Protein AF-A0A662FJW3-F1 (afdb_monomer_lite)

Foldseek 3Di:
DKKKKKFFFAQLDDDPCCLPPLLQLLCCQQPNDKDFDQDVVVVCVDPPNVQQPDPPRHVVLLLPQSAHDDRTGTIIDMDPDQAQCQLVQQQRQGTFKMKMKDQAPDDPVVSCCVRPVVDDDQFFWHWDDGPRMIIIMGGHVNLLQQLVVLLVVPDDDDVSSVVLSNCSRNCSPPPSPPDADDPPDPPDHDSSNVSPDSHGRQCGQPNVPDDDPPDDRLSSLSSVCSSVPVALEEEEEAADQFLNSNLLSNLSSNYHYDYHHPDVVSVVNNVVNSVVVVDDPVVVVVVVVVVVVLVVVQVVCVVCVVVVHDDPDDDPDDPVVVVVVVVVVVVVVVVVVPPD

pLDDT: mean 90.84, std 8.42, range [42.22, 98.56]

Radius of gyration: 25.08 Å; chains: 1; bounding box: 68×43×73 Å

Secondary structure (DSSP, 8-state):
--EEEEEEEPTT---HHIIIIIHHHHHHHHT---EEES-HHHHHTSTTGGGGB-SS-BHHHHHHTTPPSSS--EEEEEESS----HHHHHH-SSEEEEEEEEE-SS-HHHHHHHH-TT--BTTTEEEEEETTEEEEEEE-HHHHHHHHHHHHHH--SHHHHHHHHHHHHHHHHH-TTPPPPPTT--SS--HHHHHT--S--S-TTTTTSS--TTPPPHHHHHHHHHHH--SS--EEEETT-TT-HHHHHHHHTT-EEEE--S-HHHHHHHHHHHHHHHS-HHHHHHHHHHHHHHHHHHHHHHHHHHTT---SSPPSS-HHHHHHHHHHHHHHHHHHHT--

Sequence (340 aa):
MTAHFYFKIFNTIKSEHEAKDFAKLELLRLFGEVSLIHNFFDKLLEEPLKSFIYEPIRVQDIITNELPYGKIQGYYGNKRDLTDVTQLVKRLSYIREIFLIIESKDKPEKILKKIFPDGVVGKNVQFFEKDGKILFRFVTNQYFLEKSEYISKLSRNEEEINRNVEILFSHLIKNNYRIPASSTMAIGKRLEDYFAIREEPSLYLNHYMHPYKGKFHPKMVKALLNYVYPKSKGIVLDNFAGSGTLLVEAASLGLDGLGVEINPLSVLMSNVKCHSITIPLDKLKKAIEEYVKMVENEINYFVSSNNGQKLLIKNSLDHAKIKEEARRALKEIERMNGFK

Structure (mmCIF, N/CA/C/O backbone):
data_AF-A0A662FJW3-F1
#
_entry.id   AF-A0A662FJW3-F1
#
loop_
_atom_site.group_PDB
_atom_site.id
_atom_site.type_symbol
_atom_site.label_atom_id
_atom_site.label_alt_id
_atom_site.label_comp_id
_atom_site.label_asym_id
_atom_site.label_entity_id
_atom_site.label_seq_id
_atom_site.pdbx_PDB_ins_code
_atom_site.Cartn_x
_atom_site.Cartn_y
_atom_site.Cartn_z
_atom_site.occupancy
_atom_site.B_iso_or_equiv
_atom_site.auth_seq_id
_atom_site.auth_comp_id
_atom_site.auth_asym_id
_atom_site.auth_atom_id
_atom_site.pdbx_PDB_model_num
ATOM 1 N N . MET A 1 1 ? -16.334 -13.364 20.587 1.00 80.12 1 MET A N 1
ATOM 2 C CA . MET A 1 1 ? -15.494 -12.167 20.801 1.00 80.12 1 MET A CA 1
ATOM 3 C C . MET A 1 1 ? -15.687 -11.285 19.587 1.00 80.12 1 MET A C 1
ATOM 5 O O . MET A 1 1 ? -15.288 -11.702 18.514 1.00 80.12 1 MET A O 1
ATOM 9 N N . THR A 1 2 ? -16.330 -10.127 19.702 1.00 92.31 2 THR A N 1
ATOM 10 C CA . THR A 1 2 ? -16.545 -9.277 18.520 1.00 92.31 2 THR A CA 1
ATOM 11 C C . THR A 1 2 ? -15.262 -8.520 18.183 1.00 92.31 2 THR A C 1
ATOM 13 O O . THR A 1 2 ? -14.683 -7.862 19.041 1.00 92.31 2 THR A O 1
ATOM 16 N N . ALA A 1 3 ? -14.813 -8.635 16.938 1.00 96.38 3 ALA A N 1
ATOM 17 C CA . ALA A 1 3 ? -13.690 -7.893 16.387 1.00 96.38 3 ALA A CA 1
ATOM 18 C C . ALA A 1 3 ? -14.212 -6.678 15.614 1.00 96.38 3 ALA A C 1
ATOM 20 O O . ALA A 1 3 ? -15.010 -6.834 14.687 1.00 96.38 3 ALA A O 1
ATOM 21 N N . HIS A 1 4 ? -13.770 -5.482 15.996 1.00 97.69 4 HIS A N 1
ATOM 22 C CA . HIS A 1 4 ? -14.195 -4.214 15.404 1.00 97.69 4 HIS A CA 1
ATOM 23 C C . HIS A 1 4 ? -13.095 -3.664 14.505 1.00 97.69 4 HIS A C 1
ATOM 25 O O . HIS A 1 4 ? -11.971 -3.470 14.959 1.00 97.69 4 HIS A O 1
ATOM 31 N N . PHE A 1 5 ? -13.422 -3.406 13.243 1.00 98.50 5 PHE A N 1
ATOM 32 C CA . PHE A 1 5 ? -12.495 -2.925 12.228 1.00 98.50 5 PHE A CA 1
ATOM 33 C C . PHE A 1 5 ? -12.863 -1.510 11.800 1.00 98.50 5 PHE A C 1
ATOM 35 O O . PHE A 1 5 ? -14.008 -1.239 11.437 1.00 98.50 5 PHE A O 1
ATOM 42 N N . TYR A 1 6 ? -11.869 -0.632 11.778 1.00 98.56 6 TYR A N 1
ATOM 43 C CA . TYR A 1 6 ? -11.972 0.711 11.234 1.00 98.56 6 TYR A CA 1
ATOM 44 C C . TYR A 1 6 ? -10.918 0.870 10.141 1.00 98.56 6 TYR A C 1
ATOM 46 O O . TYR A 1 6 ? -9.715 0.844 10.396 1.00 98.56 6 TYR A O 1
ATOM 54 N N . PHE A 1 7 ? -11.378 1.009 8.908 1.00 98.56 7 PHE A N 1
ATOM 55 C CA . PHE A 1 7 ? -10.550 1.157 7.722 1.00 98.56 7 PHE A CA 1
ATOM 56 C C . PHE A 1 7 ? -10.441 2.638 7.391 1.00 98.56 7 PHE A C 1
ATOM 58 O O . PHE A 1 7 ? -11.424 3.259 6.992 1.00 98.56 7 PHE A O 1
ATOM 65 N N . LYS A 1 8 ? -9.257 3.219 7.556 1.00 98.19 8 LYS A N 1
ATOM 66 C CA . LYS A 1 8 ? -8.991 4.611 7.191 1.00 98.19 8 LYS A CA 1
ATOM 67 C C . LYS A 1 8 ? -8.499 4.672 5.754 1.00 98.19 8 LYS A C 1
ATOM 69 O O . LYS A 1 8 ? -7.512 4.015 5.415 1.00 98.19 8 LYS A O 1
ATOM 74 N N . ILE A 1 9 ? -9.176 5.450 4.914 1.00 97.19 9 ILE A N 1
ATOM 75 C CA . ILE A 1 9 ? -8.789 5.582 3.504 1.00 97.19 9 ILE A CA 1
ATOM 76 C C . ILE A 1 9 ? -7.572 6.500 3.338 1.00 97.19 9 ILE A C 1
ATOM 78 O O . ILE A 1 9 ? -7.210 7.262 4.238 1.00 97.19 9 ILE A O 1
ATOM 82 N N . PHE A 1 10 ? -6.927 6.423 2.175 1.00 96.00 10 PHE A N 1
ATOM 83 C CA . PHE A 1 10 ? -5.800 7.289 1.840 1.00 96.00 10 PHE A CA 1
ATOM 84 C C . PHE A 1 10 ? -6.171 8.769 1.803 1.00 96.00 10 PHE A C 1
ATOM 86 O O . PHE A 1 10 ? -7.183 9.179 1.243 1.00 96.00 10 PHE A O 1
ATOM 93 N N . ASN A 1 11 ? -5.257 9.587 2.315 1.00 93.19 11 ASN A N 1
ATOM 94 C CA . ASN A 1 11 ? -5.368 11.038 2.346 1.00 93.19 11 ASN A CA 1
ATOM 95 C C . ASN A 1 11 ? -5.069 11.729 1.005 1.00 93.19 11 ASN A C 1
ATOM 97 O O . ASN A 1 11 ? -5.209 12.952 0.908 1.00 93.19 11 ASN A O 1
ATOM 101 N N . THR A 1 12 ? -4.648 10.937 0.018 1.00 91.31 12 THR A N 1
ATOM 102 C CA . THR A 1 12 ? -4.296 11.313 -1.355 1.00 91.31 12 THR A CA 1
ATOM 103 C C . THR A 1 12 ? -5.427 11.090 -2.361 1.00 91.31 12 THR A C 1
ATOM 105 O O . THR A 1 12 ? -5.278 11.522 -3.499 1.00 91.31 12 THR A O 1
ATOM 108 N N . ILE A 1 13 ? -6.539 10.456 -1.957 1.00 90.38 13 ILE A N 1
ATOM 109 C CA . ILE A 1 13 ? -7.698 10.198 -2.827 1.00 90.38 13 ILE A CA 1
ATOM 110 C C . ILE A 1 13 ? -8.258 11.521 -3.358 1.00 90.38 13 ILE A C 1
ATOM 112 O O . ILE A 1 13 ? -8.472 12.460 -2.585 1.00 90.38 13 ILE A O 1
ATOM 116 N N . LYS A 1 14 ? -8.497 11.589 -4.674 1.00 83.69 14 LYS A N 1
ATOM 117 C CA . LYS A 1 14 ? -8.879 12.835 -5.363 1.00 83.69 14 LYS A CA 1
ATOM 118 C C . LYS A 1 14 ? -10.331 12.866 -5.828 1.00 83.69 14 LYS A C 1
ATOM 120 O O . LYS A 1 14 ? -10.815 13.937 -6.186 1.00 83.69 14 LYS A O 1
ATOM 125 N N . SER A 1 15 ? -11.026 11.730 -5.823 1.00 89.38 15 SER A N 1
ATOM 126 C CA . SER A 1 15 ? -12.413 11.627 -6.283 1.00 89.38 15 SER A CA 1
ATOM 127 C C . SER A 1 15 ? -13.333 11.003 -5.236 1.00 89.38 15 SER A C 1
ATOM 129 O O . SER A 1 15 ? -12.971 10.050 -4.546 1.00 89.38 15 SER A O 1
ATOM 131 N N . GLU A 1 16 ? -14.570 11.499 -5.156 1.00 90.19 16 GLU A N 1
ATOM 132 C CA . GLU A 1 16 ? -15.604 10.906 -4.301 1.00 90.19 16 GLU A CA 1
ATOM 133 C C . GLU A 1 16 ? -15.923 9.464 -4.722 1.00 90.19 16 GLU A C 1
ATOM 135 O O . GLU A 1 16 ? -16.152 8.621 -3.860 1.00 90.19 16 GLU A O 1
ATOM 140 N N . HIS A 1 17 ? -15.847 9.145 -6.019 1.00 91.81 17 HIS A N 1
ATOM 141 C CA . HIS A 1 17 ? -16.056 7.784 -6.527 1.00 91.81 17 HIS A CA 1
ATOM 142 C C . HIS A 1 17 ? -14.995 6.797 -6.034 1.00 91.81 17 HIS A C 1
ATOM 144 O O . HIS A 1 17 ? -15.293 5.644 -5.739 1.00 91.81 17 HIS A O 1
ATOM 150 N N . GLU A 1 18 ? -13.750 7.242 -5.879 1.00 93.25 18 GLU A N 1
ATOM 151 C CA . GLU A 1 18 ? -12.692 6.402 -5.315 1.00 93.25 18 GLU A CA 1
ATOM 152 C C . GLU A 1 18 ? -12.939 6.108 -3.841 1.00 93.25 18 GLU A C 1
ATOM 154 O O . GLU A 1 18 ? -12.885 4.953 -3.412 1.00 93.25 18 GLU A O 1
ATOM 159 N N . ALA A 1 19 ? -13.279 7.152 -3.084 1.00 93.44 19 ALA A N 1
ATOM 160 C CA . ALA A 1 19 ? -13.573 7.031 -1.667 1.00 93.44 19 ALA A CA 1
ATOM 161 C C . ALA A 1 19 ? -14.840 6.208 -1.401 1.00 93.44 19 ALA A C 1
ATOM 163 O O . ALA A 1 19 ? -14.855 5.458 -0.430 1.00 93.44 19 ALA A O 1
ATOM 164 N N . LYS A 1 20 ? -15.886 6.345 -2.228 1.00 94.19 20 LYS A N 1
ATOM 165 C CA . LYS A 1 20 ? -17.228 5.772 -2.021 1.00 94.19 20 LYS A CA 1
ATOM 166 C C . LYS A 1 20 ? -17.444 4.425 -2.703 1.00 94.19 20 LYS A C 1
ATOM 168 O O . LYS A 1 20 ? -18.051 3.537 -2.106 1.00 94.19 20 LYS A O 1
ATOM 173 N N . ASP A 1 21 ? -16.997 4.291 -3.947 1.00 94.56 21 ASP A N 1
ATOM 174 C CA . ASP A 1 21 ? -17.340 3.159 -4.803 1.00 94.56 21 ASP A CA 1
ATOM 175 C C . ASP A 1 21 ? -16.179 2.156 -4.830 1.00 94.56 21 ASP A C 1
ATOM 177 O O . ASP A 1 21 ? -16.352 1.019 -4.391 1.00 94.56 21 ASP A O 1
ATOM 181 N N . PHE A 1 22 ? -14.968 2.564 -5.232 1.00 95.12 22 PHE A N 1
ATOM 182 C CA . PHE A 1 22 ? -13.836 1.629 -5.347 1.00 95.12 22 PHE A CA 1
ATOM 183 C C . PHE A 1 22 ? -13.363 1.073 -3.999 1.00 95.12 22 PHE A C 1
ATOM 185 O O . PHE A 1 22 ? -13.232 -0.146 -3.861 1.00 95.12 22 PHE A O 1
ATOM 192 N N . ALA A 1 23 ? -13.178 1.931 -2.990 1.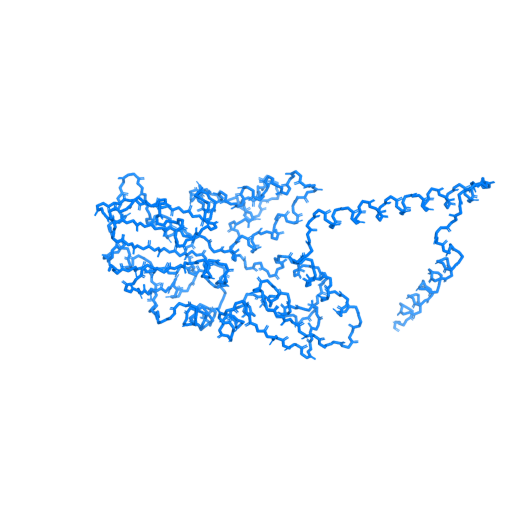00 96.69 23 ALA A N 1
ATOM 193 C CA . ALA A 1 23 ? -12.796 1.486 -1.648 1.00 96.69 23 ALA A CA 1
ATOM 194 C C . ALA A 1 23 ? -13.839 0.531 -1.037 1.00 96.69 23 ALA A C 1
ATOM 196 O O . ALA A 1 23 ? -13.494 -0.467 -0.400 1.00 96.69 23 ALA A O 1
ATOM 197 N N . LYS A 1 24 ? -15.131 0.801 -1.267 1.00 96.62 24 LYS A N 1
ATOM 198 C CA . LYS A 1 24 ? -16.219 -0.062 -0.800 1.00 96.62 24 LYS A CA 1
ATOM 199 C C . LYS A 1 24 ? -16.247 -1.395 -1.541 1.00 96.62 24 LYS A C 1
ATOM 201 O O . LYS A 1 24 ? -16.461 -2.419 -0.900 1.00 96.62 24 LYS A O 1
ATOM 206 N N . LEU A 1 25 ? -16.047 -1.402 -2.860 1.00 95.75 25 LEU A N 1
ATOM 207 C CA . LEU A 1 25 ? -16.072 -2.618 -3.679 1.00 95.75 25 LEU A CA 1
ATOM 208 C C . LEU A 1 25 ? -14.990 -3.615 -3.254 1.00 95.75 25 LEU A C 1
ATOM 210 O O . LEU A 1 25 ? -15.291 -4.796 -3.065 1.00 95.75 25 LEU A O 1
ATOM 214 N N . GLU A 1 26 ? -13.750 -3.159 -3.052 1.00 96.25 26 GLU A N 1
ATOM 215 C CA . GLU A 1 26 ? -12.683 -4.059 -2.600 1.00 96.25 26 GLU A CA 1
ATOM 216 C C . GLU A 1 26 ? -12.920 -4.565 -1.168 1.00 96.25 26 GLU A C 1
ATOM 218 O O . GLU A 1 26 ? -12.730 -5.753 -0.905 1.00 96.25 26 GLU A O 1
ATOM 223 N N . LEU A 1 27 ? -13.403 -3.709 -0.256 1.00 97.69 27 LEU A N 1
ATOM 224 C CA . LEU A 1 27 ? -13.737 -4.108 1.114 1.00 97.69 27 LEU A CA 1
ATOM 225 C C . LEU A 1 27 ? -14.890 -5.106 1.144 1.00 97.69 27 LEU A C 1
ATOM 227 O O . LEU A 1 27 ? -14.794 -6.120 1.832 1.00 97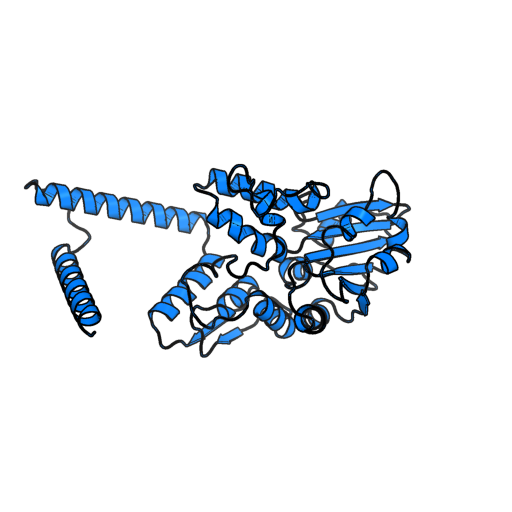.69 27 LEU A O 1
ATOM 231 N N . LEU A 1 28 ? -15.943 -4.877 0.359 1.00 96.25 28 LEU A N 1
ATOM 232 C CA . LEU A 1 28 ? -17.079 -5.790 0.254 1.00 96.25 28 LEU A CA 1
ATOM 233 C C . LEU A 1 28 ? -16.620 -7.202 -0.109 1.00 96.25 28 LEU A C 1
ATOM 235 O O . LEU A 1 28 ? -17.141 -8.184 0.419 1.00 96.25 28 LEU A O 1
ATOM 239 N N . ARG A 1 29 ? -15.631 -7.310 -1.001 1.00 95.69 29 ARG A N 1
ATOM 240 C CA . ARG A 1 29 ? -15.145 -8.605 -1.465 1.00 95.69 29 ARG A CA 1
ATOM 241 C C . ARG A 1 29 ? -14.118 -9.242 -0.530 1.00 95.69 29 ARG A C 1
ATOM 243 O O . ARG A 1 29 ? -14.198 -10.445 -0.292 1.00 95.69 29 ARG A O 1
ATOM 250 N N . LEU A 1 30 ? -13.153 -8.471 -0.035 1.00 96.25 30 LEU A N 1
ATOM 251 C CA . LEU A 1 30 ? -12.049 -8.992 0.778 1.00 96.25 30 LEU A CA 1
ATOM 252 C C . LEU A 1 30 ? -12.414 -9.147 2.257 1.00 96.25 30 LEU A C 1
ATOM 254 O O . LEU A 1 30 ? -11.887 -10.026 2.933 1.00 96.25 30 LEU A O 1
ATOM 258 N N . PHE A 1 31 ? -13.299 -8.290 2.759 1.00 96.81 31 PHE A N 1
ATOM 259 C CA . PHE A 1 31 ? -13.718 -8.262 4.154 1.00 96.81 31 PHE A CA 1
ATOM 260 C C . PHE A 1 31 ? -15.189 -8.661 4.313 1.00 96.81 31 PHE A C 1
ATOM 262 O O . PHE A 1 31 ? -15.503 -9.529 5.130 1.00 96.81 31 PHE A O 1
ATOM 269 N N . GLY A 1 32 ? -16.092 -8.067 3.536 1.00 95.75 32 GLY A N 1
ATOM 270 C CA . GLY A 1 32 ? -17.542 -8.227 3.657 1.00 95.75 32 GLY A CA 1
ATOM 271 C C . GLY A 1 32 ? -18.246 -6.890 3.878 1.00 95.75 32 GLY A C 1
ATOM 272 O O . GLY A 1 32 ? -17.713 -5.833 3.549 1.00 95.75 32 GLY A O 1
ATOM 273 N N . GLU A 1 33 ? -19.455 -6.933 4.434 1.00 95.94 33 GLU A N 1
ATOM 274 C CA . GLU A 1 33 ? -20.251 -5.726 4.663 1.00 95.94 33 GLU A CA 1
ATOM 275 C C . GLU A 1 33 ? -19.545 -4.717 5.578 1.00 95.94 33 GLU A C 1
ATOM 277 O O . GLU A 1 33 ? -18.974 -5.062 6.615 1.00 95.94 33 GLU A O 1
ATOM 282 N N . VAL A 1 34 ? -19.614 -3.451 5.169 1.00 97.75 34 VAL A N 1
ATOM 283 C CA . VAL A 1 34 ? -19.049 -2.301 5.873 1.00 97.75 34 VAL A CA 1
ATOM 284 C C . VAL A 1 34 ? -20.007 -1.116 5.805 1.00 97.75 34 VAL A C 1
ATOM 286 O O . VAL A 1 34 ? -20.730 -0.939 4.819 1.00 97.75 34 VAL A O 1
ATOM 289 N N . SER A 1 35 ? -19.983 -0.273 6.833 1.00 97.50 35 SER A N 1
ATOM 290 C CA . SER A 1 35 ? -20.669 1.018 6.870 1.00 97.50 35 SER A CA 1
ATOM 291 C C . SER A 1 35 ? -19.678 2.171 6.716 1.00 97.50 35 SER A C 1
ATOM 293 O O . SER A 1 35 ? -18.483 2.022 6.964 1.00 97.50 35 SER A O 1
ATOM 295 N N . LEU A 1 36 ? -20.161 3.327 6.263 1.00 97.75 36 LEU A N 1
ATOM 296 C CA . LEU A 1 36 ? -19.321 4.504 6.051 1.00 97.75 36 LEU A CA 1
ATOM 297 C C . LEU A 1 36 ? -18.924 5.149 7.382 1.00 97.75 36 LEU A C 1
ATOM 299 O O . LEU A 1 36 ? -19.730 5.259 8.305 1.00 97.75 36 LEU A O 1
ATOM 303 N N . ILE A 1 37 ? -17.692 5.643 7.438 1.00 97.81 37 ILE A N 1
ATOM 304 C CA . ILE A 1 37 ? -17.234 6.592 8.449 1.00 97.81 37 ILE A CA 1
ATOM 305 C C . ILE A 1 37 ? -17.125 7.946 7.759 1.00 97.81 37 ILE A C 1
ATOM 307 O O . ILE A 1 37 ? -16.258 8.147 6.906 1.00 97.81 37 ILE A O 1
ATOM 311 N N . HIS A 1 38 ? -18.007 8.873 8.126 1.00 95.50 38 HIS A N 1
ATOM 312 C CA . HIS A 1 38 ? -17.954 10.242 7.618 1.00 95.50 38 HIS A CA 1
ATOM 313 C C . HIS A 1 38 ? -16.871 11.061 8.310 1.00 95.50 38 HIS A C 1
ATOM 315 O O . HIS A 1 38 ? -16.093 11.748 7.653 1.00 95.50 38 HIS A O 1
ATOM 321 N N . ASN A 1 39 ? -16.787 10.929 9.632 1.00 94.94 39 ASN A N 1
ATOM 322 C CA . ASN A 1 39 ? -15.759 11.548 10.443 1.00 94.94 39 ASN A CA 1
ATOM 323 C C . ASN A 1 39 ? -15.270 10.557 11.503 1.00 94.94 39 ASN A C 1
ATOM 325 O O . ASN A 1 39 ? -16.062 9.962 12.232 1.00 94.94 39 ASN A O 1
ATOM 329 N N . PHE A 1 40 ? -13.956 10.366 11.594 1.00 96.31 40 PHE A N 1
ATOM 330 C CA . PHE A 1 40 ? -13.361 9.531 12.634 1.00 96.31 40 PHE A CA 1
ATOM 331 C C . PHE A 1 40 ? -13.576 10.096 14.037 1.00 96.31 40 PHE A C 1
ATOM 333 O O . PHE A 1 40 ? -13.587 9.319 14.989 1.00 96.31 40 PHE A O 1
ATOM 340 N N . PHE A 1 41 ? -13.787 11.408 14.170 1.00 95.31 41 PHE A N 1
ATOM 341 C CA . PHE A 1 41 ? -14.153 12.022 15.443 1.00 95.31 41 PHE A CA 1
ATOM 342 C C . PHE A 1 41 ? -15.416 11.389 16.042 1.00 95.31 41 PHE A C 1
ATOM 344 O O . PHE A 1 41 ? -15.414 11.033 17.215 1.00 95.31 41 PHE A O 1
ATOM 351 N N . ASP A 1 42 ? -16.447 11.146 15.231 1.00 95.62 42 ASP A N 1
ATOM 352 C CA . ASP A 1 42 ? -17.698 10.548 15.710 1.00 95.62 42 ASP A CA 1
ATOM 353 C C . ASP A 1 42 ? -17.452 9.132 16.250 1.00 95.62 42 ASP A C 1
ATOM 355 O O . ASP A 1 42 ? -17.929 8.766 17.321 1.00 95.62 42 ASP A O 1
ATOM 359 N N . LYS A 1 43 ? -16.610 8.352 15.558 1.00 96.44 43 LYS A N 1
ATOM 360 C CA . LYS A 1 43 ? -16.229 7.000 15.995 1.00 96.44 43 LYS A CA 1
ATOM 361 C C . LYS A 1 43 ? -15.367 6.982 17.243 1.00 96.44 43 LYS A C 1
ATOM 363 O O . LYS A 1 43 ? -15.468 6.042 18.021 1.00 96.44 43 LYS A O 1
ATOM 368 N N . LEU A 1 44 ? -14.552 8.008 17.456 1.00 96.62 44 LEU A N 1
ATOM 369 C CA . LEU A 1 44 ? -13.765 8.170 18.675 1.00 96.62 44 LEU A CA 1
ATOM 370 C C . LEU A 1 44 ? -14.662 8.387 19.911 1.00 96.62 44 LEU A C 1
ATOM 372 O O . LEU A 1 44 ? -14.272 8.033 21.017 1.00 96.62 44 LEU A O 1
ATOM 376 N N . LEU A 1 45 ? -15.887 8.894 19.747 1.00 96.00 45 LEU A N 1
ATOM 377 C CA . LEU A 1 45 ? -16.841 9.061 20.851 1.00 96.00 45 LEU A CA 1
ATOM 378 C C . LEU A 1 45 ? -17.627 7.781 21.192 1.00 96.00 45 LEU A C 1
ATOM 380 O O . LEU A 1 45 ? -18.317 7.743 22.214 1.00 96.00 45 LEU A O 1
ATOM 384 N N . GLU A 1 46 ? -17.511 6.737 20.371 1.00 96.25 46 GLU A N 1
ATOM 385 C CA . GLU A 1 46 ? -18.249 5.478 20.487 1.00 96.25 46 GLU A CA 1
ATOM 386 C C . GLU A 1 46 ? -17.351 4.335 20.997 1.00 96.25 46 GLU A C 1
ATOM 388 O O . GLU A 1 46 ? -16.163 4.242 20.678 1.00 96.25 46 GLU A O 1
ATOM 393 N N . GLU A 1 47 ? -17.920 3.405 21.768 1.00 94.88 47 GLU A N 1
ATOM 394 C CA . GLU A 1 47 ? -17.240 2.142 22.081 1.00 94.88 47 GLU A CA 1
ATOM 395 C C . GLU A 1 47 ? -17.136 1.243 20.826 1.00 94.88 47 GLU A C 1
ATOM 397 O O . GLU A 1 47 ? -18.034 1.254 19.981 1.00 94.88 47 GLU A O 1
ATOM 402 N N . PRO A 1 48 ? -16.080 0.417 20.698 1.00 95.50 48 PRO A N 1
ATOM 403 C CA . PRO A 1 48 ? -14.969 0.266 21.641 1.00 95.50 48 PRO A CA 1
ATOM 404 C C . PRO A 1 48 ? -13.796 1.236 21.416 1.00 95.50 48 PRO A C 1
ATOM 406 O O . PRO A 1 48 ? -12.806 1.159 22.132 1.00 95.50 48 PRO A O 1
ATOM 409 N N . LEU A 1 49 ? -13.856 2.134 20.430 1.00 95.44 49 LEU A N 1
ATOM 410 C CA . LEU A 1 49 ? -12.724 3.009 20.102 1.00 95.44 49 LEU A CA 1
ATOM 411 C C . LEU A 1 49 ? -12.470 4.078 21.178 1.00 95.44 49 LEU A C 1
ATOM 413 O O . LEU A 1 49 ? -11.315 4.384 21.478 1.00 95.44 49 LEU A O 1
ATOM 417 N N . LYS A 1 50 ? -13.534 4.575 21.818 1.00 95.62 50 LYS A N 1
ATOM 418 C CA . LYS A 1 50 ? -13.481 5.529 22.934 1.00 95.62 50 LYS A CA 1
ATOM 419 C C . LYS A 1 50 ? -12.561 5.088 24.074 1.00 95.62 50 LYS A C 1
ATOM 421 O O . LYS A 1 50 ? -11.891 5.934 24.665 1.00 95.62 50 LYS A O 1
ATOM 426 N N . SER A 1 51 ? -12.467 3.786 24.361 1.00 94.94 51 SER A N 1
ATOM 427 C CA . SER A 1 51 ? -11.613 3.286 25.446 1.00 94.94 51 SER A CA 1
ATOM 428 C C . SER A 1 51 ? -10.124 3.552 25.217 1.00 94.94 51 SER A C 1
ATOM 430 O O . SER A 1 51 ? -9.347 3.476 26.159 1.00 94.94 51 SER A O 1
ATOM 432 N N . PHE A 1 52 ? -9.715 3.874 23.986 1.00 95.75 52 PHE A N 1
ATOM 433 C CA . PHE A 1 52 ? -8.327 4.175 23.631 1.00 95.75 52 PHE A CA 1
ATOM 434 C C . PHE A 1 52 ? -7.991 5.675 23.631 1.00 95.75 52 PHE A C 1
ATOM 436 O O . PHE A 1 52 ? -6.898 6.056 23.220 1.00 95.75 52 PHE A O 1
ATOM 443 N N . ILE A 1 53 ? -8.897 6.526 24.122 1.00 94.06 53 ILE A N 1
ATOM 444 C CA . ILE A 1 53 ? -8.666 7.965 24.288 1.00 94.06 53 ILE A CA 1
ATOM 445 C C . ILE A 1 53 ? -8.208 8.229 25.722 1.00 94.06 53 ILE A C 1
ATOM 447 O O . ILE A 1 53 ? -9.020 8.459 26.617 1.00 94.06 53 ILE A O 1
ATOM 451 N N . TYR A 1 54 ? -6.898 8.162 25.955 1.00 89.81 54 TYR A N 1
ATOM 452 C CA . TYR A 1 54 ? -6.298 8.389 27.271 1.00 89.81 54 TYR A CA 1
ATOM 453 C C . TYR A 1 54 ? -4.850 8.895 27.156 1.00 89.81 54 TYR A C 1
ATOM 455 O O . TYR A 1 54 ? -4.293 8.980 26.067 1.00 89.81 54 TYR A O 1
ATOM 463 N N . GLU A 1 55 ? -4.238 9.254 28.284 1.00 89.25 55 GLU A N 1
ATOM 464 C CA . GLU A 1 55 ? -2.815 9.616 28.381 1.00 89.25 55 GLU A CA 1
ATOM 465 C C . GLU A 1 55 ? -2.022 8.471 29.042 1.00 89.25 55 GLU A C 1
ATOM 467 O O . GLU A 1 55 ? -2.568 7.790 29.915 1.00 89.25 55 GLU A O 1
ATOM 472 N N . PRO A 1 56 ? -0.747 8.228 28.672 1.00 85.88 56 PRO A N 1
ATOM 473 C CA . PRO A 1 56 ? 0.099 9.036 27.780 1.00 85.88 56 PRO A CA 1
ATOM 474 C C . PRO A 1 56 ? -0.026 8.689 26.282 1.00 85.88 56 PRO A C 1
ATOM 476 O O . PRO A 1 56 ? 0.685 9.251 25.452 1.00 85.88 56 PRO A O 1
ATOM 479 N N . ILE A 1 57 ? -0.865 7.714 25.915 1.00 85.31 57 ILE A N 1
ATOM 480 C CA . ILE A 1 57 ? -0.967 7.219 24.535 1.00 85.31 57 ILE A CA 1
ATOM 481 C C . ILE A 1 57 ? -2.186 7.823 23.843 1.00 85.31 57 ILE A C 1
ATOM 483 O O . ILE A 1 57 ? -3.307 7.343 23.982 1.00 85.31 57 ILE A O 1
ATOM 487 N N . ARG A 1 58 ? -1.939 8.824 23.001 1.00 92.31 58 ARG A N 1
ATOM 488 C CA . ARG A 1 58 ? -2.981 9.553 22.275 1.00 92.31 58 ARG A CA 1
ATOM 489 C C . ARG A 1 58 ? -3.341 8.896 20.938 1.00 92.31 58 ARG A C 1
ATOM 491 O O . ARG A 1 58 ? -2.967 9.387 19.873 1.00 92.31 58 ARG A O 1
ATOM 498 N N . VAL A 1 59 ? -4.085 7.785 20.963 1.00 94.62 59 VAL A N 1
ATOM 499 C CA . VAL A 1 59 ? -4.529 7.084 19.732 1.00 94.62 59 VAL A CA 1
ATOM 500 C C . VAL A 1 59 ? -5.365 7.991 18.821 1.00 94.62 59 VAL A C 1
ATOM 502 O O . VAL A 1 59 ? -5.282 7.891 17.596 1.00 94.62 59 VAL A O 1
ATOM 505 N N . GLN A 1 60 ? -6.120 8.927 19.394 1.00 95.44 60 GLN A N 1
ATOM 506 C CA . GLN A 1 60 ? -6.863 9.941 18.650 1.00 95.44 60 GLN A CA 1
ATOM 507 C C . GLN A 1 60 ? -5.964 10.788 17.738 1.00 95.44 60 GLN A C 1
ATOM 509 O O . GLN A 1 60 ? -6.361 11.065 16.608 1.00 95.44 60 GLN A O 1
ATOM 514 N N . ASP A 1 61 ? -4.744 11.132 18.161 1.00 95.06 61 ASP A N 1
ATOM 515 C CA . ASP A 1 61 ? -3.800 11.894 17.335 1.00 95.06 61 ASP A CA 1
ATOM 516 C C . ASP A 1 61 ? -3.319 11.047 16.145 1.00 95.06 61 ASP A C 1
ATOM 518 O O . ASP A 1 61 ? -3.149 11.552 15.041 1.00 95.06 61 ASP A O 1
ATOM 522 N N . ILE A 1 62 ? -3.166 9.734 16.342 1.00 94.81 62 ILE A N 1
ATOM 523 C CA . ILE A 1 62 ? -2.784 8.778 15.294 1.00 94.81 62 ILE A CA 1
ATOM 524 C C . ILE A 1 62 ? -3.894 8.634 14.245 1.00 94.81 62 ILE A C 1
ATOM 526 O O . ILE A 1 62 ? -3.654 8.724 13.039 1.00 94.81 62 ILE A O 1
ATOM 530 N N . ILE A 1 63 ? -5.130 8.416 14.695 1.00 95.75 63 ILE A N 1
ATOM 531 C CA . ILE A 1 63 ? -6.284 8.224 13.809 1.00 95.75 63 ILE A CA 1
ATOM 532 C C . ILE A 1 63 ? -6.589 9.506 13.034 1.00 95.75 63 ILE A C 1
ATOM 534 O O . ILE A 1 63 ? -6.896 9.438 11.843 1.00 95.75 63 ILE A O 1
ATOM 538 N N . THR A 1 64 ? -6.450 10.670 13.667 1.00 94.38 64 THR A N 1
ATOM 539 C CA . THR A 1 64 ? -6.720 11.971 13.032 1.00 94.38 64 THR A CA 1
ATOM 540 C C . THR A 1 64 ? -5.529 12.549 12.263 1.00 94.38 64 THR A C 1
ATOM 542 O O . THR A 1 64 ? -5.697 13.500 11.498 1.00 94.38 64 THR A O 1
ATOM 545 N N . ASN A 1 65 ? -4.337 11.954 12.370 1.00 93.31 65 ASN A N 1
ATOM 546 C CA . ASN A 1 65 ? -3.185 12.367 11.577 1.00 93.31 65 ASN A CA 1
ATOM 547 C C . ASN A 1 65 ? -3.455 12.163 10.079 1.00 93.31 65 ASN A C 1
ATOM 549 O O . ASN A 1 65 ? -3.730 11.048 9.633 1.00 93.31 65 ASN A O 1
ATOM 553 N N . GLU A 1 66 ? -3.363 13.235 9.294 1.00 91.94 66 GLU A N 1
ATOM 554 C CA . GLU A 1 66 ? -3.602 13.204 7.850 1.00 91.94 66 GLU A CA 1
ATOM 555 C C . GLU A 1 66 ? -4.947 12.559 7.460 1.00 91.94 66 GLU A C 1
ATOM 557 O O . GLU A 1 66 ? -4.998 11.621 6.663 1.00 91.94 66 GLU A O 1
ATOM 562 N N . LEU A 1 67 ? -6.058 13.046 8.017 1.00 93.00 67 LEU A N 1
ATOM 563 C CA . LEU A 1 67 ? -7.384 12.628 7.554 1.00 93.00 67 LEU A CA 1
ATOM 564 C C . LEU A 1 67 ? -7.573 12.918 6.055 1.00 93.00 67 LEU A C 1
ATOM 566 O O . LEU A 1 67 ? -7.066 13.931 5.554 1.00 93.00 67 LEU A O 1
ATOM 570 N N . PRO A 1 68 ? -8.293 12.050 5.327 1.00 91.56 68 PRO A N 1
ATOM 571 C CA . PRO A 1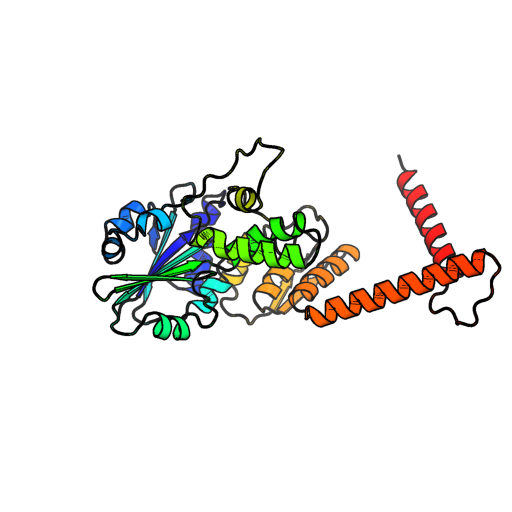 68 ? -8.583 12.251 3.914 1.00 91.56 68 PRO A CA 1
ATOM 572 C C . PRO A 1 68 ? -9.509 13.442 3.680 1.00 91.56 68 PRO A C 1
ATOM 574 O O . PRO A 1 68 ? -10.239 13.875 4.571 1.00 91.56 68 PRO A O 1
ATOM 577 N N . TYR A 1 69 ? -9.445 13.988 2.468 1.00 87.38 69 TYR A N 1
ATOM 578 C CA . TYR A 1 69 ? -10.373 15.027 2.038 1.00 87.38 69 TYR A CA 1
ATOM 579 C C . TYR A 1 69 ? -11.748 14.429 1.719 1.00 87.38 69 TYR A C 1
ATOM 581 O O . TYR A 1 69 ? -11.869 13.252 1.387 1.00 87.38 69 TYR A O 1
ATOM 589 N N . GLY A 1 70 ? -12.781 15.269 1.769 1.00 88.94 70 GLY A N 1
ATOM 590 C CA . GLY A 1 70 ? -14.150 14.879 1.438 1.00 88.94 70 GLY A CA 1
ATOM 591 C C . GLY A 1 70 ? -14.952 14.339 2.625 1.00 88.94 70 GLY A C 1
ATOM 592 O O . GLY A 1 70 ? -14.517 14.368 3.774 1.00 88.94 70 GLY A O 1
ATOM 593 N N . LYS A 1 71 ? -16.180 13.890 2.334 1.00 91.94 71 LYS A N 1
ATOM 594 C CA . LYS A 1 71 ? -17.175 13.471 3.340 1.00 91.94 71 LYS A CA 1
ATOM 595 C C . LYS A 1 71 ? -16.994 12.046 3.853 1.00 91.94 71 LYS A C 1
ATOM 597 O O . LYS A 1 71 ? -17.716 11.655 4.762 1.00 91.94 71 LYS A O 1
ATOM 602 N N . ILE A 1 72 ? -16.142 11.243 3.225 1.00 95.75 72 ILE A N 1
ATOM 603 C CA . ILE A 1 72 ? -15.922 9.841 3.584 1.00 95.75 72 ILE A CA 1
ATOM 604 C C . ILE A 1 72 ? -14.485 9.745 4.063 1.00 95.75 72 ILE A C 1
ATOM 606 O O . ILE A 1 72 ? -13.565 9.973 3.285 1.00 95.75 72 ILE A O 1
ATOM 610 N N . GLN A 1 73 ? -14.294 9.420 5.338 1.00 96.75 73 GLN A N 1
ATOM 611 C CA . GLN A 1 73 ? -12.968 9.244 5.920 1.00 96.75 73 GLN A CA 1
ATOM 612 C C . GLN A 1 73 ? -12.555 7.782 6.057 1.00 96.75 73 GLN A C 1
ATOM 614 O O . GLN A 1 73 ? -11.370 7.477 6.211 1.00 96.75 73 GLN A O 1
ATOM 619 N N . GLY A 1 74 ? -13.512 6.865 5.991 1.00 97.88 74 GLY A N 1
ATOM 620 C CA . GLY A 1 74 ? -13.232 5.462 6.194 1.00 97.88 74 GLY A CA 1
ATOM 621 C C . GLY A 1 74 ? -14.458 4.578 6.130 1.00 97.88 74 GLY A C 1
ATOM 622 O O . GLY A 1 74 ? -15.545 4.998 5.730 1.00 97.88 74 GLY A O 1
ATOM 623 N N . TYR A 1 75 ? -14.258 3.351 6.585 1.00 98.56 75 TYR A N 1
ATOM 624 C CA . TYR A 1 75 ? -15.281 2.329 6.694 1.00 98.56 75 TYR A CA 1
ATOM 625 C C . TYR A 1 75 ? -15.190 1.634 8.044 1.00 98.56 75 TYR A C 1
ATOM 627 O O . TYR A 1 75 ? -14.102 1.444 8.583 1.00 98.56 75 TYR A O 1
ATOM 635 N N . TYR A 1 76 ? -16.332 1.230 8.577 1.00 98.44 76 TYR A N 1
ATOM 636 C CA . TYR A 1 76 ? -16.436 0.420 9.777 1.00 98.44 76 TYR A CA 1
ATOM 637 C C . TYR A 1 76 ? -17.014 -0.947 9.425 1.00 98.44 76 TYR A C 1
ATOM 639 O O . TYR A 1 76 ? -17.932 -1.057 8.615 1.00 98.44 76 TYR A O 1
ATOM 647 N N . GLY A 1 77 ? -16.500 -1.990 10.062 1.00 97.69 77 GLY A N 1
ATOM 648 C CA . GLY A 1 77 ? -17.036 -3.337 9.954 1.00 97.69 77 GLY A CA 1
ATOM 649 C C . GLY A 1 77 ? -16.775 -4.132 11.221 1.00 97.69 77 GLY A C 1
ATOM 650 O O . GLY A 1 77 ? -15.937 -3.765 12.043 1.00 97.69 77 GLY A O 1
ATOM 651 N N . ASN A 1 78 ? -17.482 -5.244 11.393 1.00 96.94 78 ASN A N 1
ATOM 652 C CA . ASN A 1 78 ? -17.240 -6.147 12.508 1.00 96.94 78 ASN A CA 1
ATOM 653 C C . ASN A 1 78 ? -17.259 -7.615 12.072 1.00 96.94 78 ASN A C 1
ATOM 655 O O . ASN A 1 78 ? -17.791 -7.984 11.024 1.00 96.94 78 ASN A O 1
ATOM 659 N N . LYS A 1 79 ? -16.625 -8.459 12.884 1.00 96.38 79 LYS A N 1
ATOM 660 C CA . LYS A 1 79 ? -16.623 -9.916 12.735 1.00 96.38 79 LYS A CA 1
ATOM 661 C C . LYS A 1 79 ? -16.859 -10.564 14.092 1.00 96.38 79 LYS A C 1
ATOM 663 O O . LYS A 1 79 ? -16.467 -10.022 15.122 1.00 96.38 79 LYS A O 1
ATOM 668 N N . ARG A 1 80 ? -17.504 -11.732 14.096 1.00 91.06 80 ARG A N 1
ATOM 669 C CA . ARG A 1 80 ? -17.731 -12.522 15.321 1.00 91.06 80 ARG A CA 1
ATOM 670 C C . ARG A 1 80 ? -16.481 -13.258 15.802 1.00 91.06 80 ARG A C 1
ATOM 672 O O . ARG A 1 80 ? -16.431 -13.646 16.967 1.00 91.06 80 ARG A O 1
ATOM 679 N N . ASP A 1 81 ? -15.510 -13.414 14.907 1.00 88.06 81 ASP A N 1
ATOM 680 C CA . ASP A 1 81 ? -14.298 -14.189 15.114 1.00 88.06 81 ASP A CA 1
ATOM 681 C C . ASP A 1 81 ? -13.057 -13.382 14.741 1.00 88.06 81 ASP A C 1
ATOM 683 O O . ASP A 1 81 ? -13.085 -12.462 13.912 1.00 88.06 81 ASP A O 1
ATOM 687 N N . LEU A 1 82 ? -11.943 -13.769 15.356 1.00 87.00 82 LEU A N 1
ATOM 688 C CA . LEU A 1 82 ? -10.631 -13.237 15.036 1.00 87.00 82 LEU A CA 1
ATOM 689 C C . LEU A 1 82 ? -10.288 -13.577 13.578 1.00 87.00 82 LEU A C 1
ATOM 691 O O . LEU A 1 82 ? -10.309 -14.741 13.186 1.00 87.00 82 LEU A O 1
ATOM 695 N N . THR A 1 83 ? -9.989 -12.557 12.776 1.00 89.19 83 THR A N 1
ATOM 696 C CA . THR A 1 83 ? -9.758 -12.700 11.333 1.00 89.19 83 THR A CA 1
ATOM 697 C C . THR A 1 83 ? -8.285 -12.470 11.013 1.00 89.19 83 THR A C 1
ATOM 699 O O . THR A 1 83 ? -7.690 -11.520 11.519 1.00 89.19 83 THR A O 1
ATOM 702 N N . ASP A 1 84 ? -7.709 -13.320 10.162 1.00 94.75 84 ASP A N 1
ATOM 703 C CA . ASP A 1 84 ? -6.394 -13.083 9.563 1.00 94.75 84 ASP A CA 1
ATOM 704 C C . ASP A 1 84 ? -6.474 -11.872 8.620 1.00 94.75 84 ASP A C 1
ATOM 706 O O . ASP A 1 84 ? -7.214 -11.870 7.633 1.00 94.75 84 ASP A O 1
ATOM 710 N N . VAL A 1 85 ? -5.729 -10.818 8.948 1.00 96.81 85 VAL A N 1
ATOM 711 C CA . VAL A 1 85 ? -5.715 -9.552 8.210 1.00 96.81 85 VAL A CA 1
ATOM 712 C C . VAL A 1 85 ? -4.636 -9.513 7.132 1.00 96.81 85 VAL A C 1
ATOM 714 O O . VAL A 1 85 ? -4.547 -8.522 6.413 1.00 96.81 85 VAL A O 1
ATOM 717 N N . THR A 1 86 ? -3.837 -10.570 6.963 1.00 96.56 86 THR A N 1
ATOM 718 C CA . THR A 1 86 ? -2.704 -10.612 6.026 1.00 96.56 86 THR A CA 1
ATOM 719 C C . THR A 1 86 ? -3.125 -10.230 4.610 1.00 96.56 86 THR A C 1
ATOM 721 O O . THR A 1 86 ? -2.476 -9.405 3.969 1.00 96.56 86 THR A O 1
ATOM 724 N N . GLN A 1 87 ? -4.244 -10.774 4.122 1.00 95.19 87 GLN A N 1
ATOM 725 C CA . GLN A 1 87 ? -4.751 -10.432 2.789 1.00 95.19 87 GLN A CA 1
ATOM 726 C C . GLN A 1 87 ? -5.253 -8.985 2.718 1.00 95.19 87 GLN A C 1
ATOM 728 O O . GLN A 1 87 ? -5.001 -8.311 1.725 1.00 95.19 87 GLN A O 1
ATOM 733 N N . LEU A 1 88 ? -5.888 -8.469 3.775 1.00 97.25 88 LEU A N 1
ATOM 734 C CA . LEU A 1 88 ? -6.332 -7.073 3.823 1.00 97.25 88 LEU A CA 1
ATOM 735 C C . LEU A 1 88 ? -5.134 -6.117 3.764 1.00 97.25 88 LEU A C 1
ATOM 737 O O . LEU A 1 88 ? -5.108 -5.214 2.933 1.00 97.25 88 LEU A O 1
ATOM 741 N N . VAL A 1 89 ? -4.109 -6.362 4.583 1.00 97.50 89 VAL A N 1
ATOM 742 C CA . VAL A 1 89 ? -2.891 -5.542 4.640 1.00 97.50 89 VAL A CA 1
ATOM 743 C C . VAL A 1 89 ? -2.126 -5.581 3.316 1.00 97.50 89 VAL A C 1
ATOM 745 O O . VAL A 1 89 ? -1.661 -4.540 2.851 1.00 97.50 89 VAL A O 1
ATOM 748 N N . LYS A 1 90 ? -2.010 -6.753 2.679 1.00 95.62 90 LYS A N 1
ATOM 749 C CA . LYS A 1 90 ? -1.260 -6.907 1.422 1.00 95.62 90 LYS A CA 1
ATOM 750 C C . LYS A 1 90 ? -1.986 -6.345 0.201 1.00 95.62 90 LYS A C 1
ATOM 752 O O . LYS A 1 90 ? -1.324 -5.845 -0.710 1.00 95.62 90 LYS A O 1
ATOM 757 N N . ARG A 1 91 ? -3.317 -6.464 0.152 1.00 95.88 91 ARG A N 1
ATOM 758 C CA . ARG A 1 91 ? -4.085 -6.260 -1.083 1.00 95.88 91 ARG A CA 1
ATOM 759 C C . ARG A 1 91 ? -4.813 -4.931 -1.161 1.00 95.88 91 ARG A C 1
ATOM 761 O O . ARG A 1 91 ? -4.916 -4.411 -2.270 1.00 95.88 91 ARG A O 1
ATOM 768 N N . LEU A 1 92 ? -5.339 -4.417 -0.045 1.00 97.62 92 LEU A N 1
ATOM 769 C CA . LEU A 1 92 ? -6.190 -3.228 -0.079 1.00 97.62 92 LEU A CA 1
ATOM 770 C C . LEU A 1 92 ? -5.443 -2.049 -0.695 1.00 97.62 92 LEU A C 1
ATOM 772 O O . LEU A 1 92 ? -4.292 -1.772 -0.357 1.00 97.62 92 LEU A O 1
ATOM 776 N N . SER A 1 93 ? -6.124 -1.374 -1.608 1.00 95.94 93 SER A N 1
ATOM 777 C CA . SER A 1 93 ? -5.561 -0.297 -2.408 1.00 95.94 93 SER A CA 1
ATOM 778 C C . SER A 1 93 ? -5.982 1.063 -1.857 1.00 95.94 93 SER A C 1
ATOM 780 O O . SER A 1 93 ? -5.136 1.902 -1.591 1.00 95.94 93 SER A O 1
ATOM 782 N N . TYR A 1 94 ? -7.257 1.293 -1.558 1.00 97.00 94 TYR A N 1
ATOM 783 C CA . TYR A 1 94 ? -7.737 2.588 -1.073 1.00 97.00 94 TYR A CA 1
ATOM 784 C C . TYR A 1 94 ? -7.704 2.739 0.448 1.00 97.00 94 TYR A C 1
ATOM 786 O O . TYR A 1 94 ? -7.893 3.848 0.954 1.00 97.00 94 TYR A O 1
ATOM 794 N N . ILE A 1 95 ? -7.395 1.670 1.184 1.00 97.94 95 ILE A N 1
ATOM 795 C CA . ILE A 1 95 ? -7.243 1.704 2.641 1.00 97.94 95 ILE A CA 1
ATOM 796 C C . ILE A 1 95 ? -5.781 1.916 3.004 1.00 97.94 95 ILE A C 1
ATOM 798 O O . ILE A 1 95 ? -4.928 1.123 2.618 1.00 97.94 95 ILE A O 1
ATOM 802 N N . ARG A 1 96 ? -5.496 2.968 3.772 1.00 97.25 96 ARG A N 1
ATOM 803 C CA . ARG A 1 96 ? -4.152 3.296 4.258 1.00 97.25 96 ARG A CA 1
ATOM 804 C C . ARG A 1 96 ? -3.819 2.555 5.545 1.00 97.25 96 ARG A C 1
ATOM 806 O O . ARG A 1 96 ? -2.714 2.047 5.712 1.00 97.25 96 ARG A O 1
ATOM 813 N N . GLU A 1 97 ? -4.777 2.520 6.466 1.00 98.19 97 GLU A N 1
ATOM 814 C CA . GLU A 1 97 ? -4.586 1.979 7.810 1.00 98.19 97 GLU A CA 1
ATOM 815 C C . GLU A 1 97 ? -5.816 1.181 8.238 1.00 98.19 97 GLU A C 1
ATOM 817 O O . GLU A 1 97 ? -6.952 1.552 7.931 1.00 98.19 97 GLU A O 1
ATOM 822 N N . ILE A 1 98 ? -5.586 0.095 8.970 1.00 98.56 98 ILE A N 1
ATOM 823 C CA . ILE A 1 98 ? -6.631 -0.745 9.553 1.00 98.56 98 ILE A CA 1
ATOM 824 C C . ILE A 1 98 ? -6.462 -0.699 11.066 1.00 98.56 98 ILE A C 1
ATOM 826 O O . ILE A 1 98 ? -5.415 -1.090 11.580 1.00 98.56 98 ILE A O 1
ATOM 830 N N . PHE A 1 99 ? -7.492 -0.257 11.775 1.00 98.44 99 PHE A N 1
ATOM 831 C CA . PHE A 1 99 ? -7.552 -0.325 13.229 1.00 98.44 99 PHE A CA 1
ATOM 832 C C . PHE A 1 99 ? -8.469 -1.477 13.626 1.00 98.44 99 PHE A C 1
ATOM 834 O O . PHE A 1 99 ? -9.635 -1.499 13.239 1.00 98.44 99 PHE A O 1
ATOM 841 N N . LEU A 1 100 ? -7.940 -2.443 14.369 1.00 98.31 100 LEU A N 1
ATOM 842 C CA . LEU A 1 100 ? -8.664 -3.613 14.852 1.00 98.31 100 LEU A CA 1
ATOM 843 C C . LEU A 1 100 ? -8.721 -3.572 16.372 1.00 98.31 100 LEU A C 1
ATOM 845 O O . LEU A 1 100 ? -7.676 -3.585 17.015 1.00 98.31 100 LEU A O 1
ATOM 849 N N . ILE A 1 101 ? -9.924 -3.594 16.934 1.00 97.44 101 ILE A N 1
ATOM 850 C CA . ILE A 1 101 ? -10.138 -3.696 18.375 1.00 97.44 101 ILE A CA 1
ATOM 851 C C . ILE A 1 101 ? -10.768 -5.039 18.712 1.00 97.44 101 ILE A C 1
ATOM 853 O O . ILE A 1 101 ? -11.764 -5.441 18.104 1.00 97.44 101 ILE A O 1
ATOM 857 N N . ILE A 1 102 ? -10.186 -5.711 19.700 1.00 96.69 102 ILE A N 1
ATOM 858 C CA . ILE A 1 102 ? -10.685 -6.965 20.263 1.00 96.69 102 ILE A CA 1
ATOM 859 C C . ILE A 1 102 ? -10.617 -6.928 21.790 1.00 96.69 102 ILE A C 1
ATOM 861 O O . ILE A 1 102 ? -9.747 -6.278 22.366 1.00 96.69 102 ILE A O 1
ATOM 865 N N . GLU A 1 103 ? -11.500 -7.676 22.440 1.00 95.19 103 GLU A N 1
ATOM 866 C CA . GLU A 1 103 ? -11.416 -7.973 23.872 1.00 95.19 103 GLU A CA 1
ATOM 867 C C . GLU A 1 103 ? -10.714 -9.310 24.070 1.00 95.19 103 GLU A C 1
ATOM 869 O O . GLU A 1 103 ? -11.185 -10.338 23.586 1.00 95.19 103 GLU A O 1
ATOM 874 N N . SER A 1 104 ? -9.580 -9.319 24.767 1.00 92.94 104 SER A N 1
ATOM 875 C CA . SER A 1 104 ? -8.813 -10.544 24.977 1.00 92.94 104 SER A CA 1
ATOM 876 C C . SER A 1 104 ? -7.948 -10.463 26.227 1.00 92.94 104 SER A C 1
ATOM 878 O O . SER A 1 104 ? -7.435 -9.407 26.581 1.00 92.94 104 SER A O 1
ATOM 880 N N . LYS A 1 105 ? -7.755 -11.617 26.874 1.00 91.44 105 LYS A N 1
ATOM 881 C CA . LYS A 1 105 ? -6.795 -11.798 27.977 1.00 91.44 105 LYS A CA 1
ATOM 882 C C . LYS A 1 105 ? -5.432 -12.316 27.499 1.00 91.44 105 LYS A C 1
ATOM 884 O O . LYS A 1 105 ? -4.498 -12.401 28.290 1.00 91.44 105 LYS A O 1
ATOM 889 N N . ASP A 1 106 ? -5.333 -12.726 26.234 1.00 93.75 106 ASP A N 1
ATOM 890 C CA . ASP A 1 106 ? -4.071 -13.161 25.632 1.00 93.75 106 ASP A CA 1
ATOM 891 C C . ASP A 1 106 ? -3.161 -11.954 25.360 1.00 93.75 106 ASP A C 1
ATOM 893 O O . ASP A 1 106 ? -3.638 -10.887 24.985 1.00 93.75 106 ASP A O 1
ATOM 897 N N . LYS A 1 107 ? -1.839 -12.152 25.455 1.00 95.50 107 LYS A N 1
ATOM 898 C CA . LYS A 1 107 ? -0.851 -11.123 25.094 1.00 95.50 107 LYS A CA 1
ATOM 899 C C . LYS A 1 107 ? -0.974 -10.699 23.615 1.00 95.50 107 LYS A C 1
ATOM 901 O O . LYS A 1 107 ? -1.106 -11.593 22.763 1.00 95.50 107 LYS A O 1
ATOM 906 N N . PRO A 1 108 ? -0.845 -9.402 23.269 1.00 96.12 108 PRO A N 1
ATOM 907 C CA . PRO A 1 108 ? -0.983 -8.917 21.894 1.00 96.12 108 PRO A CA 1
ATOM 908 C C . PRO A 1 108 ? -0.064 -9.612 20.893 1.00 96.12 108 PRO A C 1
ATOM 910 O O . PRO A 1 108 ? -0.487 -9.909 19.781 1.00 96.12 108 PRO A O 1
ATOM 913 N N . GLU A 1 109 ? 1.168 -9.950 21.273 1.00 96.56 109 GLU A N 1
ATOM 914 C CA . GLU A 1 109 ? 2.143 -10.579 20.377 1.00 96.56 109 GLU A CA 1
ATOM 915 C C . GLU A 1 109 ? 1.721 -11.995 19.975 1.00 96.56 109 GLU A C 1
ATOM 917 O O . GLU A 1 109 ? 1.951 -12.430 18.844 1.00 96.56 109 GLU A O 1
ATOM 922 N N . LYS A 1 110 ? 1.070 -12.726 20.889 1.00 95.88 110 LYS A N 1
ATOM 923 C CA . LYS A 1 110 ? 0.526 -14.063 20.613 1.00 95.88 110 LYS A CA 1
ATOM 924 C C . LYS A 1 110 ? -0.626 -13.981 19.616 1.00 95.88 110 LYS A C 1
ATOM 926 O O . LYS A 1 110 ? -0.747 -14.849 18.754 1.00 95.88 110 LYS A O 1
ATOM 931 N N . ILE A 1 111 ? -1.464 -12.955 19.736 1.00 96.38 111 ILE A N 1
ATOM 932 C CA . ILE A 1 111 ? -2.582 -12.714 18.821 1.00 96.38 111 ILE A CA 1
ATOM 933 C C . ILE A 1 111 ? -2.054 -12.251 17.464 1.00 96.38 111 ILE A C 1
ATOM 935 O O . ILE A 1 111 ? -2.458 -12.801 16.444 1.00 96.38 111 ILE A O 1
ATOM 939 N N . LEU A 1 112 ? -1.102 -11.314 17.454 1.00 97.44 112 LEU A N 1
ATOM 940 C CA . LEU A 1 112 ? -0.480 -10.772 16.250 1.00 97.44 112 LEU A CA 1
ATOM 941 C C . LEU A 1 112 ? 0.082 -11.883 15.362 1.00 97.44 112 LEU A C 1
ATOM 943 O O . LEU A 1 112 ? -0.240 -11.932 14.182 1.00 97.44 112 LEU A O 1
ATOM 947 N N . LYS A 1 113 ? 0.821 -12.839 15.940 1.00 96.44 113 LYS A N 1
ATOM 948 C CA . LYS A 1 113 ? 1.350 -14.000 15.203 1.00 96.44 113 LYS A CA 1
ATOM 949 C C . LYS A 1 113 ? 0.275 -14.852 14.523 1.00 96.44 113 LYS A C 1
ATOM 951 O O . LYS A 1 113 ? 0.596 -15.556 13.574 1.00 96.44 113 LYS A O 1
ATOM 956 N N . LYS A 1 114 ? -0.970 -14.829 15.008 1.00 95.75 114 LYS A N 1
ATOM 957 C CA . LYS A 1 114 ? -2.096 -15.559 14.406 1.00 95.75 114 LYS A CA 1
ATOM 958 C C . LYS A 1 114 ? -2.795 -14.755 13.314 1.00 95.75 114 LYS A C 1
ATOM 960 O O . LYS A 1 114 ? -3.220 -15.343 12.331 1.00 95.75 114 LYS A O 1
ATOM 965 N N . ILE A 1 115 ? -2.955 -13.445 13.507 1.00 96.75 115 ILE A N 1
ATOM 966 C CA . ILE A 1 115 ? -3.753 -12.600 12.600 1.00 96.75 115 ILE A CA 1
ATOM 967 C C . ILE A 1 115 ? -2.937 -11.892 11.534 1.00 96.75 115 ILE A C 1
ATOM 969 O O . ILE A 1 115 ? -3.492 -11.471 10.528 1.00 96.75 115 ILE A O 1
ATOM 973 N N . PHE A 1 116 ? -1.647 -11.699 11.776 1.00 97.56 116 PHE A N 1
ATOM 974 C CA . PHE A 1 116 ? -0.735 -11.086 10.830 1.00 97.56 116 PHE A CA 1
ATOM 975 C C . PHE A 1 116 ? 0.691 -11.595 11.084 1.00 97.56 116 PHE A C 1
ATOM 977 O O . PHE A 1 116 ? 1.501 -10.894 11.697 1.00 97.56 116 PHE A O 1
ATOM 984 N N . PRO A 1 117 ? 1.012 -12.824 10.635 1.00 96.56 117 PRO A N 1
ATOM 985 C CA . PRO A 1 117 ? 2.334 -13.425 10.823 1.00 96.56 117 PRO A CA 1
ATOM 986 C C . PRO A 1 117 ? 3.485 -12.588 10.242 1.00 96.56 117 PRO A C 1
ATOM 988 O O . PRO A 1 117 ? 4.585 -12.606 10.785 1.00 96.56 117 PRO A O 1
ATOM 991 N N . ASP A 1 118 ? 3.215 -11.813 9.186 1.00 95.00 118 ASP A N 1
ATOM 992 C CA . ASP A 1 118 ? 4.177 -10.909 8.534 1.00 95.00 118 ASP A CA 1
ATOM 993 C C . ASP A 1 118 ? 4.330 -9.554 9.266 1.00 95.00 118 ASP A C 1
ATOM 995 O O . ASP A 1 118 ? 4.990 -8.625 8.785 1.00 95.00 118 ASP A O 1
ATOM 999 N N . GLY A 1 119 ? 3.671 -9.404 10.417 1.00 95.50 119 GLY A N 1
ATOM 1000 C CA . GLY A 1 119 ? 3.679 -8.196 11.227 1.00 95.50 119 GLY A CA 1
ATOM 1001 C C . GLY A 1 119 ? 4.997 -7.992 11.962 1.00 95.50 119 GLY A C 1
ATOM 1002 O O . GLY A 1 119 ? 5.396 -8.790 12.807 1.00 95.50 119 GLY A O 1
ATOM 1003 N N . VAL A 1 120 ? 5.632 -6.855 11.700 1.00 96.25 120 VAL A N 1
ATOM 1004 C CA . VAL A 1 120 ? 6.815 -6.361 12.399 1.00 96.25 120 VAL A CA 1
ATOM 1005 C C . VAL A 1 120 ? 6.436 -5.105 13.175 1.00 96.25 120 VAL A C 1
ATOM 1007 O O . VAL A 1 120 ? 6.186 -4.033 12.607 1.00 96.25 120 VAL A O 1
ATOM 1010 N N . VAL A 1 121 ? 6.388 -5.250 14.499 1.00 96.25 121 VAL A N 1
ATOM 1011 C CA . VAL A 1 121 ? 6.042 -4.164 15.422 1.00 96.25 121 VAL A CA 1
ATOM 1012 C C . VAL A 1 121 ? 7.003 -2.996 15.228 1.00 96.25 121 VAL A C 1
ATOM 1014 O O . VAL A 1 121 ? 8.220 -3.167 15.205 1.00 96.25 121 VAL A O 1
ATOM 1017 N N . GLY A 1 122 ? 6.449 -1.798 15.061 1.00 92.62 122 GLY A N 1
ATOM 1018 C CA . GLY A 1 122 ? 7.230 -0.591 14.809 1.00 92.62 122 GLY A CA 1
ATOM 1019 C C . GLY A 1 122 ? 7.618 -0.363 13.342 1.00 92.62 122 GLY A C 1
ATOM 1020 O O . GLY A 1 122 ? 8.270 0.644 13.069 1.00 92.62 122 GLY A O 1
ATOM 1021 N N . LYS A 1 123 ? 7.204 -1.246 12.414 1.00 95.06 123 LYS A N 1
ATOM 1022 C CA . LYS A 1 123 ? 7.340 -1.053 10.955 1.00 95.06 123 LYS A CA 1
ATOM 1023 C C . LYS A 1 123 ? 6.000 -1.028 10.215 1.00 95.06 123 LYS A C 1
ATOM 1025 O O . LYS A 1 123 ? 5.666 -0.037 9.581 1.00 95.06 123 LYS A O 1
ATOM 1030 N N . ASN A 1 124 ? 5.217 -2.102 10.298 1.00 95.50 124 ASN A N 1
ATOM 1031 C CA . ASN A 1 124 ? 3.916 -2.211 9.614 1.00 95.50 124 ASN A CA 1
ATOM 1032 C C . ASN A 1 124 ? 2.746 -2.461 10.581 1.00 95.50 124 ASN A C 1
ATOM 1034 O O . ASN A 1 124 ? 1.591 -2.468 10.155 1.00 95.50 124 ASN A O 1
ATOM 1038 N N . VAL A 1 125 ? 3.030 -2.628 11.877 1.00 97.19 125 VAL A N 1
ATOM 1039 C CA . VAL A 1 125 ? 2.016 -2.798 12.919 1.00 97.19 125 VAL A CA 1
ATOM 1040 C C . VAL A 1 125 ? 2.408 -2.102 14.227 1.00 97.19 125 VAL A C 1
ATOM 1042 O O . VAL A 1 125 ? 3.582 -2.041 14.597 1.00 97.19 125 VAL A O 1
ATOM 1045 N N . GLN A 1 126 ? 1.412 -1.579 14.936 1.00 96.38 126 GLN A N 1
ATOM 1046 C CA . GLN A 1 126 ? 1.482 -1.140 16.333 1.00 96.38 126 GLN A CA 1
ATOM 1047 C C . GLN A 1 126 ? 0.316 -1.762 17.103 1.00 96.38 126 GLN A C 1
ATOM 1049 O O . GLN A 1 126 ? -0.703 -2.108 16.502 1.00 96.38 126 GLN A O 1
ATOM 1054 N N . PHE A 1 127 ? 0.441 -1.881 18.421 1.00 96.69 127 PHE A N 1
ATOM 1055 C CA . PHE A 1 127 ? -0.684 -2.247 19.270 1.00 96.69 127 PHE A CA 1
ATOM 1056 C C . PHE A 1 127 ? -0.691 -1.453 20.571 1.00 96.69 127 PHE A C 1
ATOM 1058 O O . PHE A 1 127 ? 0.345 -0.957 21.013 1.00 96.69 127 PHE A O 1
ATOM 1065 N N . PHE A 1 128 ? -1.873 -1.347 21.164 1.00 95.75 128 PHE A N 1
ATOM 1066 C CA . PHE A 1 128 ? -2.132 -0.631 22.403 1.00 95.75 128 PHE A CA 1
ATOM 1067 C C . PHE A 1 128 ? -3.090 -1.457 23.256 1.00 95.75 128 PHE A C 1
ATOM 1069 O O . PHE A 1 128 ? -4.012 -2.076 22.724 1.00 95.75 128 PHE A O 1
ATOM 1076 N N . GLU A 1 129 ? -2.881 -1.464 24.567 1.00 94.88 129 GLU A N 1
ATOM 1077 C CA . GLU A 1 129 ? -3.677 -2.245 25.513 1.00 94.88 129 GLU A CA 1
ATOM 1078 C C . GLU A 1 129 ? -4.333 -1.322 26.532 1.00 94.88 129 GLU A C 1
ATOM 1080 O O . GLU A 1 129 ? -3.672 -0.462 27.120 1.00 94.88 129 GLU A O 1
ATOM 1085 N N . LYS A 1 130 ? -5.634 -1.514 26.754 1.00 93.62 130 LYS A N 1
ATOM 1086 C CA . LYS A 1 130 ? -6.386 -0.758 27.752 1.00 93.62 130 LYS A CA 1
ATOM 1087 C C . LYS A 1 130 ? -7.588 -1.557 28.239 1.00 93.62 130 LYS A C 1
ATOM 1089 O O . LYS A 1 130 ? -8.397 -2.006 27.438 1.00 93.62 130 LYS A O 1
ATOM 1094 N N . ASP A 1 131 ? -7.689 -1.742 29.554 1.00 90.69 131 ASP A N 1
ATOM 1095 C CA . ASP A 1 131 ? -8.848 -2.336 30.239 1.00 90.69 131 ASP A CA 1
ATOM 1096 C C . ASP A 1 131 ? -9.328 -3.675 29.625 1.00 90.69 131 ASP A C 1
ATOM 1098 O O . ASP A 1 131 ? -10.521 -3.908 29.444 1.00 90.69 131 ASP A O 1
ATOM 1102 N N . GLY A 1 132 ? -8.389 -4.563 29.268 1.00 92.19 132 GLY A N 1
ATOM 1103 C CA . GLY A 1 132 ? -8.688 -5.874 28.662 1.00 92.19 132 GLY A CA 1
ATOM 1104 C C . GLY A 1 132 ? -9.037 -5.840 27.165 1.00 92.19 132 GLY A C 1
ATOM 1105 O O . GLY A 1 132 ? -9.363 -6.878 26.584 1.00 92.19 132 GLY A O 1
ATOM 1106 N N . LYS A 1 133 ? -8.954 -4.665 26.531 1.00 95.31 133 LYS A N 1
ATOM 1107 C CA . LYS A 1 133 ? -9.050 -4.470 25.081 1.00 95.31 133 LYS A CA 1
ATOM 1108 C C . LYS A 1 133 ? -7.664 -4.268 24.481 1.00 95.31 133 LYS A C 1
ATOM 1110 O O . LYS A 1 133 ? -6.785 -3.657 25.090 1.00 95.31 133 LYS A O 1
ATOM 1115 N N . ILE A 1 134 ? -7.504 -4.730 23.247 1.00 96.94 134 ILE A N 1
ATOM 1116 C CA . ILE A 1 134 ? -6.291 -4.560 22.449 1.00 96.94 134 ILE A CA 1
ATOM 1117 C C . ILE A 1 134 ? -6.679 -3.877 21.142 1.00 96.94 134 ILE A C 1
ATOM 1119 O O . ILE A 1 134 ? -7.557 -4.368 20.431 1.00 96.94 134 ILE A O 1
ATOM 1123 N N . LEU A 1 135 ? -6.018 -2.765 20.825 1.00 97.69 135 LEU A N 1
ATOM 1124 C CA . LEU A 1 135 ? -6.131 -2.063 19.551 1.00 97.69 135 LEU A CA 1
ATOM 1125 C C . LEU A 1 135 ? -4.874 -2.324 18.734 1.00 97.69 135 LEU A C 1
ATOM 1127 O O . LEU A 1 135 ? -3.795 -1.891 19.119 1.00 97.69 135 LEU A O 1
ATOM 1131 N N . PHE A 1 136 ? -5.013 -2.995 17.597 1.00 98.12 136 PHE A N 1
ATOM 1132 C CA . PHE A 1 136 ? -3.967 -3.109 16.587 1.00 98.12 136 PHE A CA 1
ATOM 1133 C C . PHE A 1 136 ? -4.153 -2.031 15.524 1.00 98.12 136 PHE A C 1
ATOM 1135 O O . PHE A 1 136 ? -5.262 -1.816 15.043 1.00 98.12 136 PHE A O 1
ATOM 1142 N N . ARG A 1 137 ? -3.059 -1.392 15.115 1.00 97.81 137 ARG A N 1
ATOM 1143 C CA . ARG A 1 137 ? -2.980 -0.519 13.941 1.00 97.81 137 ARG A CA 1
ATOM 1144 C C . ARG A 1 137 ? -2.085 -1.194 12.916 1.00 97.81 137 ARG A C 1
ATOM 1146 O O . ARG A 1 137 ? -0.901 -1.378 13.182 1.00 97.81 137 ARG A O 1
ATOM 1153 N N . PHE A 1 138 ? -2.627 -1.509 11.749 1.00 98.19 138 PHE A N 1
ATOM 1154 C CA . PHE A 1 138 ? -1.881 -2.042 10.613 1.00 98.19 138 PHE A CA 1
ATOM 1155 C C . PHE A 1 138 ? -1.754 -0.977 9.529 1.00 98.19 138 PHE A C 1
ATOM 1157 O O . PHE A 1 138 ? -2.744 -0.331 9.185 1.00 98.19 138 PHE A O 1
ATOM 1164 N N . VAL A 1 139 ? -0.559 -0.819 8.968 1.00 97.88 139 VAL A N 1
ATOM 1165 C CA . VAL A 1 139 ? -0.321 0.014 7.781 1.00 97.88 139 VAL A CA 1
ATOM 1166 C C . VAL A 1 139 ? -0.357 -0.895 6.558 1.00 97.88 139 VAL A C 1
ATOM 1168 O O . VAL A 1 139 ? 0.350 -1.902 6.524 1.00 97.88 139 VAL A O 1
ATOM 1171 N N . THR A 1 140 ? -1.192 -0.577 5.568 1.00 97.69 140 THR A N 1
ATOM 1172 C CA . THR A 1 140 ? -1.325 -1.418 4.370 1.00 97.69 140 THR A CA 1
ATOM 1173 C C . THR A 1 140 ? -0.082 -1.332 3.490 1.00 97.69 140 THR A C 1
ATOM 1175 O O . THR A 1 140 ? 0.602 -0.306 3.431 1.00 97.69 140 THR A O 1
ATOM 1178 N N . ASN A 1 141 ? 0.201 -2.402 2.744 1.00 96.19 141 ASN A N 1
ATOM 1179 C CA . ASN A 1 141 ? 1.337 -2.440 1.825 1.00 96.19 141 ASN A CA 1
ATOM 1180 C C . ASN A 1 141 ? 1.274 -1.316 0.795 1.00 96.19 141 ASN A C 1
ATOM 1182 O O . ASN A 1 141 ? 2.313 -0.773 0.427 1.00 96.19 141 ASN A O 1
ATOM 1186 N N . GLN A 1 142 ? 0.069 -0.929 0.371 1.00 96.25 142 GLN A N 1
ATOM 1187 C CA . GLN A 1 142 ? -0.120 0.143 -0.594 1.00 96.25 142 GLN A CA 1
ATOM 1188 C C . GLN A 1 142 ? 0.550 1.454 -0.162 1.00 96.25 142 GLN A C 1
ATOM 1190 O O . GLN A 1 142 ? 1.098 2.152 -1.011 1.00 96.25 142 GLN A O 1
ATOM 1195 N N . TYR A 1 143 ? 0.583 1.763 1.140 1.00 95.69 143 TYR A N 1
ATOM 1196 C CA . TYR A 1 143 ? 1.243 2.974 1.630 1.00 95.69 143 TYR A CA 1
ATOM 1197 C C . TYR A 1 143 ? 2.745 2.927 1.340 1.00 95.69 143 TYR A C 1
ATOM 1199 O O . TYR A 1 143 ? 3.311 3.871 0.789 1.00 95.69 143 TYR A O 1
ATOM 1207 N N . PHE A 1 144 ? 3.385 1.802 1.659 1.00 95.31 144 PHE A N 1
ATOM 1208 C CA . PHE A 1 144 ? 4.812 1.618 1.418 1.00 95.31 144 PHE A CA 1
ATOM 1209 C C . PHE A 1 144 ? 5.133 1.598 -0.077 1.00 95.31 144 PHE A C 1
ATOM 1211 O O . PHE A 1 144 ? 6.125 2.192 -0.494 1.00 95.31 144 PHE A O 1
ATOM 1218 N N . LEU A 1 145 ? 4.275 0.973 -0.888 1.00 93.38 145 LEU A N 1
ATOM 1219 C CA . LEU A 1 145 ? 4.424 0.960 -2.339 1.00 93.38 145 LEU A CA 1
ATOM 1220 C C . LEU A 1 145 ? 4.383 2.384 -2.899 1.00 93.38 145 LEU A C 1
ATOM 1222 O O . LEU A 1 145 ? 5.355 2.806 -3.515 1.00 93.38 145 LEU A O 1
ATOM 1226 N N . GLU A 1 146 ? 3.341 3.167 -2.614 1.00 93.44 146 GLU A N 1
ATOM 1227 C CA . GLU A 1 146 ? 3.218 4.549 -3.102 1.00 93.44 146 GLU A CA 1
ATOM 1228 C C . GLU A 1 146 ? 4.430 5.411 -2.730 1.00 93.44 146 GLU A C 1
ATOM 1230 O O . GLU A 1 146 ? 4.971 6.134 -3.566 1.00 93.44 146 GLU A O 1
ATOM 1235 N N . LYS A 1 147 ? 4.914 5.299 -1.491 1.00 93.19 147 LYS A N 1
ATOM 1236 C CA . LYS A 1 147 ? 6.057 6.093 -1.026 1.00 93.19 147 LYS A CA 1
ATOM 1237 C C . LYS A 1 147 ? 7.416 5.562 -1.497 1.00 93.19 147 LYS A C 1
ATOM 1239 O O . LYS A 1 147 ? 8.377 6.334 -1.527 1.00 93.19 147 LYS A O 1
ATOM 1244 N N . SER A 1 148 ? 7.502 4.302 -1.932 1.00 91.88 148 SER A N 1
ATOM 1245 C CA . SER A 1 148 ? 8.728 3.733 -2.515 1.00 91.88 148 SER A CA 1
ATOM 1246 C C . SER A 1 148 ? 9.178 4.461 -3.786 1.00 91.88 148 SER A C 1
ATOM 1248 O O . SER A 1 148 ? 10.374 4.496 -4.064 1.00 91.88 148 SER A O 1
ATOM 1250 N N . GLU A 1 149 ? 8.266 5.141 -4.495 1.00 91.62 149 GLU A N 1
ATOM 1251 C CA . GLU A 1 149 ? 8.600 5.980 -5.652 1.00 91.62 149 GLU A CA 1
ATOM 1252 C C . GLU A 1 149 ? 9.683 7.019 -5.311 1.00 91.62 149 GLU A C 1
ATOM 1254 O O . GLU A 1 149 ? 10.626 7.227 -6.079 1.00 91.62 149 GLU A O 1
ATOM 1259 N N . TYR A 1 150 ? 9.592 7.649 -4.136 1.00 91.56 150 TYR A N 1
ATOM 1260 C CA . TYR A 1 150 ? 10.580 8.637 -3.698 1.00 91.56 150 TYR A CA 1
ATOM 1261 C C . TYR A 1 150 ? 11.908 7.992 -3.307 1.00 91.56 150 TYR A C 1
ATOM 1263 O O . TYR A 1 150 ? 12.957 8.580 -3.557 1.00 91.56 150 TYR A O 1
ATOM 1271 N N . ILE A 1 151 ? 11.880 6.775 -2.756 1.00 92.19 151 ILE A N 1
ATOM 1272 C CA . ILE A 1 151 ? 13.100 6.015 -2.456 1.00 92.19 151 ILE A CA 1
ATOM 1273 C C . ILE A 1 151 ? 13.858 5.745 -3.755 1.00 92.19 151 ILE A C 1
ATOM 1275 O O . ILE A 1 151 ? 15.032 6.089 -3.860 1.00 92.19 151 ILE A O 1
ATOM 1279 N N . SER A 1 152 ? 13.177 5.213 -4.773 1.00 87.44 152 SER A N 1
ATOM 1280 C CA . SER A 1 152 ? 13.794 4.909 -6.067 1.00 87.44 152 SER A CA 1
ATOM 1281 C C . SER A 1 152 ? 14.348 6.150 -6.773 1.00 87.44 152 SER A C 1
ATOM 1283 O O . SER A 1 152 ? 15.383 6.066 -7.426 1.00 87.44 152 SER A O 1
ATOM 1285 N N . LYS A 1 153 ? 13.697 7.314 -6.640 1.00 87.88 153 LYS A N 1
ATOM 1286 C CA . LYS A 1 153 ? 14.158 8.568 -7.265 1.00 87.88 153 LYS A CA 1
ATOM 1287 C C . LYS A 1 153 ? 15.331 9.226 -6.537 1.00 87.88 153 LYS A C 1
ATOM 1289 O O . LYS A 1 153 ? 16.153 9.891 -7.176 1.00 87.88 153 LYS A O 1
ATOM 1294 N N . LEU A 1 154 ? 15.385 9.112 -5.211 1.00 90.38 154 LEU A N 1
ATOM 1295 C CA . LEU A 1 154 ? 16.315 9.883 -4.382 1.00 90.38 154 LEU A CA 1
ATOM 1296 C C . LEU A 1 154 ? 17.551 9.092 -3.952 1.00 90.38 154 LEU A C 1
ATOM 1298 O O . LEU A 1 154 ? 18.587 9.711 -3.732 1.00 90.38 154 LEU A O 1
ATOM 1302 N N . SER A 1 155 ? 17.477 7.763 -3.880 1.00 93.50 155 SER A N 1
ATOM 1303 C CA . SER A 1 155 ? 18.647 6.934 -3.587 1.00 93.50 155 SER A CA 1
ATOM 1304 C C . SER A 1 155 ? 19.614 6.863 -4.777 1.00 93.50 15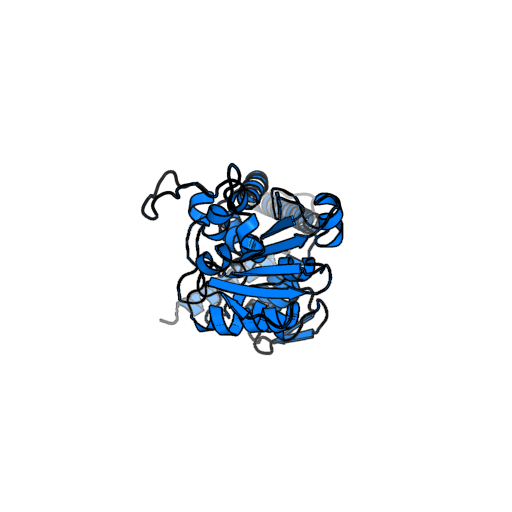5 SER A C 1
ATOM 1306 O O . SER A 1 155 ? 19.209 6.943 -5.942 1.00 93.50 155 SER A O 1
ATOM 1308 N N . ARG A 1 156 ? 20.911 6.718 -4.491 1.00 93.25 156 ARG A N 1
ATOM 1309 C CA . ARG A 1 156 ? 21.991 6.613 -5.492 1.00 93.25 156 ARG A CA 1
ATOM 1310 C C . ARG A 1 156 ? 22.746 5.289 -5.455 1.00 93.25 156 ARG A C 1
ATOM 1312 O O . ARG A 1 156 ? 23.455 4.972 -6.402 1.00 93.25 156 ARG A O 1
ATOM 1319 N N . ASN A 1 157 ? 22.589 4.522 -4.385 1.00 92.31 157 ASN A N 1
ATOM 1320 C CA . ASN A 1 157 ? 23.216 3.219 -4.195 1.00 92.31 157 ASN A CA 1
ATOM 1321 C C . ASN A 1 157 ? 22.358 2.345 -3.263 1.00 92.31 157 ASN A C 1
ATOM 1323 O O . ASN A 1 157 ? 21.353 2.798 -2.709 1.00 92.31 157 ASN A O 1
ATOM 1327 N N . GLU A 1 158 ? 22.750 1.084 -3.095 1.00 90.00 158 GLU A N 1
ATOM 1328 C CA . GLU A 1 158 ? 21.996 0.112 -2.298 1.00 90.00 158 GLU A CA 1
ATOM 1329 C C . GLU A 1 158 ? 21.962 0.428 -0.799 1.00 90.00 158 GLU A C 1
ATOM 1331 O O . GLU A 1 158 ? 20.941 0.205 -0.148 1.00 90.00 158 GLU A O 1
ATOM 1336 N N . GLU A 1 159 ? 23.044 0.975 -0.243 1.00 94.44 159 GLU A N 1
ATOM 1337 C CA . GLU A 1 159 ? 23.097 1.359 1.171 1.00 94.44 159 GLU A CA 1
ATOM 1338 C C . GLU A 1 159 ? 22.066 2.451 1.474 1.00 94.44 159 GLU A C 1
ATOM 1340 O O . GLU A 1 159 ? 21.310 2.362 2.445 1.00 94.44 159 GLU A O 1
ATOM 1345 N N . GLU A 1 160 ? 21.969 3.450 0.594 1.00 95.62 160 GLU A N 1
ATOM 1346 C CA . GLU A 1 160 ? 20.952 4.491 0.677 1.00 95.62 160 GLU A CA 1
ATOM 1347 C C . GLU A 1 160 ? 19.540 3.936 0.508 1.00 95.62 160 GLU A C 1
ATOM 1349 O O . GLU A 1 160 ? 18.644 4.369 1.229 1.00 95.62 160 GLU A O 1
ATOM 1354 N N . ILE A 1 161 ? 19.318 2.979 -0.402 1.00 93.75 161 ILE A N 1
ATOM 1355 C CA . ILE A 1 161 ? 18.020 2.295 -0.540 1.00 93.75 161 ILE A CA 1
ATOM 1356 C C . ILE A 1 161 ? 17.630 1.639 0.787 1.00 93.75 161 ILE A C 1
ATOM 1358 O O . ILE A 1 161 ? 16.551 1.930 1.303 1.00 93.75 161 ILE A O 1
ATOM 1362 N N . ASN A 1 162 ? 18.510 0.824 1.373 1.00 94.44 162 ASN A N 1
ATOM 1363 C CA . ASN A 1 162 ? 18.233 0.121 2.628 1.00 94.44 162 ASN A CA 1
ATOM 1364 C C . ASN A 1 162 ? 17.920 1.100 3.767 1.00 94.44 162 ASN A C 1
ATOM 1366 O O . ASN A 1 162 ? 16.913 0.952 4.462 1.00 94.44 162 ASN A O 1
ATOM 1370 N N . ARG A 1 163 ? 18.728 2.158 3.914 1.00 95.81 163 ARG A N 1
ATOM 1371 C CA . ARG A 1 163 ? 18.488 3.216 4.905 1.00 95.81 163 ARG A CA 1
ATOM 1372 C C . ARG A 1 163 ? 17.137 3.904 4.690 1.00 95.81 163 ARG A C 1
ATOM 1374 O O . ARG A 1 163 ? 16.383 4.100 5.639 1.00 95.81 163 ARG A O 1
ATOM 1381 N N . ASN A 1 164 ? 16.824 4.272 3.451 1.00 96.56 164 ASN A N 1
ATOM 1382 C CA . ASN A 1 164 ? 15.609 5.008 3.107 1.00 96.56 164 ASN A CA 1
ATOM 1383 C C . ASN A 1 164 ? 14.338 4.152 3.275 1.00 96.56 164 ASN A C 1
ATOM 1385 O O . ASN A 1 164 ? 13.293 4.681 3.656 1.00 96.56 164 ASN A O 1
ATOM 1389 N N . VAL A 1 165 ? 14.428 2.834 3.066 1.00 95.31 165 VAL A N 1
ATOM 1390 C CA . VAL A 1 165 ? 13.346 1.878 3.361 1.00 95.31 165 VAL A CA 1
ATOM 1391 C C . VAL A 1 165 ? 13.058 1.807 4.865 1.00 95.31 165 VAL A C 1
ATOM 1393 O O . VAL A 1 165 ? 11.895 1.834 5.266 1.00 95.31 165 VAL A O 1
ATOM 1396 N N . GLU A 1 166 ? 14.084 1.799 5.719 1.00 95.00 166 GLU A N 1
ATOM 1397 C CA . GLU A 1 166 ? 13.888 1.839 7.178 1.00 95.00 166 GLU A CA 1
ATOM 1398 C C . GLU A 1 166 ? 13.263 3.165 7.652 1.00 95.00 166 GLU A C 1
ATOM 1400 O O . GLU A 1 166 ? 12.389 3.180 8.530 1.00 95.00 166 GLU A O 1
ATOM 1405 N N . ILE A 1 167 ? 13.638 4.290 7.031 1.00 95.06 167 ILE A N 1
ATOM 1406 C CA . ILE A 1 167 ? 12.984 5.588 7.270 1.00 95.06 167 ILE A CA 1
ATOM 1407 C C . ILE A 1 167 ? 11.501 5.513 6.884 1.00 95.06 167 ILE A C 1
ATOM 1409 O O . ILE A 1 167 ? 10.642 5.953 7.647 1.00 95.06 167 ILE A O 1
ATOM 1413 N N . LEU A 1 168 ? 11.177 4.918 5.734 1.00 95.62 168 LEU A N 1
ATOM 1414 C CA . LEU A 1 168 ? 9.795 4.760 5.286 1.00 95.62 168 LEU A CA 1
ATOM 1415 C C . LEU A 1 168 ? 8.955 3.915 6.258 1.00 95.62 168 LEU A C 1
ATOM 1417 O O . LEU A 1 168 ? 7.858 4.336 6.631 1.00 95.62 168 LEU A O 1
ATOM 1421 N N . PHE A 1 169 ? 9.467 2.767 6.713 1.00 94.56 169 PHE A N 1
ATOM 1422 C CA . PHE A 1 169 ? 8.760 1.923 7.685 1.00 94.56 169 PHE A CA 1
ATOM 1423 C C . PHE A 1 169 ? 8.520 2.626 9.022 1.00 94.56 169 PHE A C 1
ATOM 1425 O O . PHE A 1 169 ? 7.478 2.448 9.648 1.00 94.56 169 PHE A O 1
ATOM 1432 N N . SER A 1 170 ? 9.466 3.451 9.465 1.00 90.12 170 SER A N 1
ATOM 1433 C CA . SER A 1 170 ? 9.336 4.162 10.736 1.00 90.12 170 SER A CA 1
ATOM 1434 C C . SER A 1 170 ? 8.484 5.431 10.651 1.00 90.12 170 SER A C 1
ATOM 1436 O O . SER A 1 170 ? 7.949 5.855 11.677 1.00 90.12 170 SER A O 1
ATOM 1438 N N . HIS A 1 171 ? 8.303 6.017 9.463 1.00 92.88 171 HIS A N 1
ATOM 1439 C CA . HIS A 1 171 ? 7.671 7.326 9.292 1.00 92.88 171 HIS A CA 1
ATOM 1440 C C . HIS A 1 171 ? 6.254 7.406 9.885 1.00 92.88 171 HIS A C 1
ATOM 1442 O O . HIS A 1 171 ? 6.029 8.180 10.812 1.00 92.88 171 HIS A O 1
ATOM 1448 N N . LEU A 1 172 ? 5.315 6.568 9.429 1.00 90.75 172 LEU A N 1
ATOM 1449 C CA . LEU A 1 172 ? 3.918 6.598 9.905 1.00 90.75 172 LEU A CA 1
ATOM 1450 C C . LEU A 1 172 ? 3.749 6.157 11.368 1.00 90.75 172 LEU A C 1
ATOM 1452 O O . LEU A 1 172 ? 2.689 6.350 11.957 1.00 90.75 172 LEU A O 1
ATOM 1456 N N . ILE A 1 173 ? 4.755 5.498 11.937 1.00 89.50 173 ILE A N 1
ATOM 1457 C CA . ILE A 1 173 ? 4.684 4.875 13.261 1.00 89.50 173 ILE A CA 1
ATOM 1458 C C . ILE A 1 173 ? 5.294 5.777 14.328 1.00 89.50 173 ILE A C 1
ATOM 1460 O O . ILE A 1 173 ? 4.731 5.893 15.416 1.00 89.50 173 ILE A O 1
ATOM 1464 N N . LYS A 1 174 ? 6.445 6.391 14.035 1.00 87.31 174 LYS A N 1
ATOM 1465 C CA . LYS A 1 174 ? 7.236 7.165 15.002 1.00 87.31 174 LYS A CA 1
ATOM 1466 C C . LYS A 1 174 ? 7.112 8.676 14.814 1.00 87.31 174 LYS A C 1
ATOM 1468 O O . LYS A 1 174 ? 7.326 9.411 15.771 1.00 87.31 174 LYS A O 1
ATOM 1473 N N . ASN A 1 175 ? 6.741 9.148 13.622 1.00 86.62 175 ASN A N 1
ATOM 1474 C CA . ASN A 1 175 ? 6.844 10.563 13.254 1.00 86.62 175 ASN A CA 1
ATOM 1475 C C . ASN A 1 175 ? 5.482 11.264 13.100 1.00 86.62 175 ASN A C 1
ATOM 1477 O O . ASN A 1 175 ? 5.370 12.208 12.322 1.00 86.62 175 ASN A O 1
ATOM 1481 N N . ASN A 1 176 ? 4.461 10.863 13.867 1.00 86.12 176 ASN A N 1
ATOM 1482 C CA . ASN A 1 176 ? 3.104 11.436 13.780 1.00 86.12 176 ASN A CA 1
ATOM 1483 C C . ASN A 1 176 ? 3.042 12.959 14.015 1.00 86.12 176 ASN A C 1
ATOM 1485 O O . ASN A 1 176 ? 2.131 13.616 13.518 1.00 86.12 176 ASN A O 1
ATOM 1489 N N . TYR A 1 177 ? 4.007 13.520 14.752 1.00 90.19 177 TYR A N 1
ATOM 1490 C CA . TYR A 1 177 ? 4.092 14.952 15.075 1.00 90.19 177 TYR A CA 1
ATOM 1491 C C . TYR A 1 177 ? 5.150 15.700 14.256 1.00 90.19 177 TYR A C 1
ATOM 1493 O O . TYR A 1 177 ? 5.456 16.860 14.532 1.00 90.19 177 TYR A O 1
ATOM 1501 N N . ARG A 1 178 ? 5.763 15.042 13.267 1.00 91.38 178 ARG A N 1
ATOM 1502 C CA . ARG A 1 178 ? 6.792 15.673 12.445 1.00 91.38 178 ARG A CA 1
ATOM 1503 C C . ARG A 1 178 ? 6.147 16.715 11.535 1.00 91.38 178 ARG A C 1
ATOM 1505 O O . ARG A 1 178 ? 5.289 16.392 10.722 1.00 91.38 178 ARG A O 1
ATOM 1512 N N . ILE A 1 179 ? 6.635 17.947 11.609 1.00 91.38 179 ILE A N 1
ATOM 1513 C CA . ILE A 1 179 ? 6.224 19.021 10.703 1.00 91.38 179 ILE A CA 1
ATOM 1514 C C . ILE A 1 179 ? 6.999 18.865 9.384 1.00 91.38 179 ILE A C 1
ATOM 1516 O O . ILE A 1 179 ? 8.233 18.852 9.424 1.00 91.38 179 ILE A O 1
ATOM 1520 N N . PRO A 1 180 ? 6.329 18.695 8.230 1.00 91.69 180 PRO A N 1
ATOM 1521 C CA . PRO A 1 180 ? 6.997 18.650 6.936 1.00 91.69 180 PRO A CA 1
ATOM 1522 C C . PRO A 1 180 ? 7.565 20.016 6.558 1.00 91.69 180 PRO A C 1
ATOM 1524 O O . PRO A 1 180 ? 6.995 21.060 6.875 1.00 91.69 180 PRO A O 1
ATOM 1527 N N . ALA A 1 181 ? 8.693 20.007 5.857 1.00 91.69 181 ALA A N 1
ATOM 1528 C CA . ALA A 1 181 ? 9.243 21.216 5.275 1.00 91.69 181 ALA A CA 1
ATOM 1529 C C . ALA A 1 181 ? 8.310 21.793 4.199 1.00 91.69 181 ALA A C 1
ATOM 1531 O O . ALA A 1 181 ? 7.557 21.066 3.547 1.00 91.69 181 ALA A O 1
ATOM 1532 N N . SER A 1 182 ? 8.400 23.109 3.979 1.00 88.06 182 SER A N 1
ATOM 1533 C CA . SER A 1 182 ? 7.604 23.791 2.954 1.00 88.06 182 SER A CA 1
ATOM 1534 C C . SER A 1 182 ? 7.811 23.171 1.567 1.00 88.06 182 SER A C 1
ATOM 1536 O O . SER A 1 182 ? 8.934 22.844 1.166 1.00 88.06 182 SER A O 1
ATOM 1538 N N . SER A 1 183 ? 6.731 23.079 0.787 1.00 83.25 183 SER A N 1
ATOM 1539 C CA . SER A 1 183 ? 6.769 22.595 -0.597 1.00 83.25 183 SER A CA 1
ATOM 1540 C C . SER A 1 183 ? 7.689 23.440 -1.483 1.00 83.25 183 SER A C 1
ATOM 1542 O O . SER A 1 183 ? 8.364 22.881 -2.348 1.00 83.25 183 SER A O 1
ATOM 1544 N N . THR A 1 184 ? 7.789 24.745 -1.213 1.00 86.69 184 THR A N 1
ATOM 1545 C CA . THR A 1 184 ? 8.632 25.709 -1.940 1.00 86.69 184 THR A CA 1
ATOM 1546 C C . THR A 1 184 ? 10.117 25.632 -1.587 1.00 86.69 184 THR A C 1
ATOM 1548 O O . THR A 1 184 ? 10.943 26.249 -2.256 1.00 86.69 184 THR A O 1
ATOM 1551 N N . MET A 1 185 ? 10.484 24.884 -0.545 1.00 88.12 185 MET A N 1
ATOM 1552 C CA . MET A 1 185 ? 11.865 24.805 -0.086 1.00 88.12 185 MET A CA 1
ATOM 1553 C C . MET A 1 185 ? 12.716 23.984 -1.066 1.00 88.12 185 MET A C 1
ATOM 1555 O O . MET A 1 185 ? 12.474 22.794 -1.263 1.00 88.12 185 MET A O 1
ATOM 1559 N N . ALA A 1 186 ? 13.718 24.609 -1.685 1.00 80.00 186 ALA A N 1
ATOM 1560 C CA . ALA A 1 186 ? 14.591 23.939 -2.653 1.00 80.00 186 ALA A CA 1
ATOM 1561 C C . ALA A 1 186 ? 15.734 23.145 -1.992 1.00 80.00 186 ALA A C 1
ATOM 1563 O O . ALA A 1 186 ? 16.112 22.084 -2.481 1.00 80.00 186 ALA A O 1
ATOM 1564 N N . ILE A 1 187 ? 16.277 23.639 -0.873 1.00 84.56 187 ILE A N 1
ATOM 1565 C CA . ILE A 1 187 ? 17.452 23.075 -0.189 1.00 84.56 187 ILE A CA 1
ATOM 1566 C C . ILE A 1 187 ? 17.054 22.599 1.208 1.00 84.56 187 ILE A C 1
ATOM 1568 O O . ILE A 1 187 ? 16.300 23.273 1.899 1.00 84.56 187 ILE A O 1
ATOM 1572 N N . GLY A 1 188 ? 17.575 21.444 1.633 1.00 84.69 188 GLY A N 1
ATOM 1573 C CA . GLY A 1 188 ? 17.376 20.912 2.987 1.00 84.69 188 GLY A CA 1
ATOM 1574 C C . GLY A 1 188 ? 16.145 20.018 3.165 1.00 84.69 188 GLY A C 1
ATOM 1575 O O . GLY A 1 188 ? 15.869 19.600 4.289 1.00 84.69 188 GLY A O 1
ATOM 1576 N N . LYS A 1 189 ? 15.414 19.700 2.084 1.00 89.62 189 LYS A N 1
ATOM 1577 C CA . LYS A 1 189 ? 14.341 18.697 2.131 1.00 89.62 189 LYS A CA 1
ATOM 1578 C C . LYS A 1 189 ? 14.919 17.335 2.491 1.00 89.62 189 LYS A C 1
ATOM 1580 O O . LYS A 1 189 ? 15.903 16.889 1.902 1.00 89.62 189 LYS A O 1
ATOM 1585 N N . ARG A 1 190 ? 14.270 16.666 3.432 1.00 91.50 190 ARG A N 1
ATOM 1586 C CA . ARG A 1 190 ? 14.545 15.283 3.813 1.00 91.50 190 ARG A CA 1
ATOM 1587 C C . ARG A 1 190 ? 13.559 14.358 3.112 1.00 91.50 190 ARG A C 1
ATOM 1589 O O . ARG A 1 190 ? 12.514 14.793 2.632 1.00 91.50 190 ARG A O 1
ATOM 1596 N N . LEU A 1 191 ? 13.881 13.070 3.064 1.00 92.69 191 LEU A N 1
ATOM 1597 C CA . LEU A 1 191 ? 13.042 12.060 2.419 1.00 92.69 191 LEU A CA 1
ATOM 1598 C C . LEU A 1 191 ? 11.605 12.066 2.975 1.00 92.69 191 LEU A C 1
ATOM 1600 O O . LEU A 1 191 ? 10.637 11.992 2.226 1.00 92.69 191 LEU A O 1
ATOM 1604 N N . GLU A 1 192 ? 11.469 12.233 4.286 1.00 93.50 192 GLU A N 1
ATOM 1605 C CA . GLU A 1 192 ? 10.191 12.267 4.993 1.00 93.50 192 GLU A CA 1
ATOM 1606 C C . GLU A 1 192 ? 9.299 13.440 4.574 1.00 93.50 192 GLU A C 1
ATOM 1608 O O . GLU A 1 192 ? 8.079 13.333 4.672 1.00 93.50 192 GLU A O 1
ATOM 1613 N N . ASP A 1 193 ? 9.877 14.541 4.079 1.00 93.06 193 ASP A N 1
ATOM 1614 C CA . ASP A 1 193 ? 9.093 15.667 3.558 1.00 93.06 193 ASP A CA 1
ATOM 1615 C C . ASP A 1 193 ? 8.354 15.275 2.273 1.00 93.06 193 ASP A C 1
ATOM 1617 O O . ASP A 1 193 ? 7.247 15.748 2.028 1.00 93.06 193 ASP A O 1
ATOM 1621 N N . TYR A 1 194 ? 8.922 14.361 1.479 1.00 91.81 194 TYR A N 1
ATOM 1622 C CA . TYR A 1 194 ? 8.255 13.811 0.299 1.00 91.81 194 TYR A CA 1
ATOM 1623 C C . TYR A 1 194 ? 7.143 12.829 0.678 1.00 91.81 194 TYR A C 1
ATOM 1625 O O . TYR A 1 194 ? 6.131 12.737 -0.016 1.00 91.81 194 TYR A O 1
ATOM 1633 N N . PHE A 1 195 ? 7.277 12.128 1.807 1.00 92.12 195 PHE A N 1
ATOM 1634 C CA . PHE A 1 195 ? 6.223 11.239 2.294 1.00 92.12 195 PHE A CA 1
ATOM 1635 C C . PHE A 1 195 ? 4.968 12.000 2.724 1.00 92.12 195 PHE A C 1
ATOM 1637 O O . PHE A 1 195 ? 3.869 11.510 2.470 1.00 92.12 195 PHE A O 1
ATOM 1644 N N . ALA A 1 196 ? 5.119 13.218 3.245 1.00 90.19 196 ALA A N 1
ATOM 1645 C CA . ALA A 1 196 ? 4.009 14.093 3.625 1.00 90.19 196 ALA A CA 1
ATOM 1646 C C . ALA A 1 196 ? 3.291 14.765 2.433 1.00 90.19 196 ALA A C 1
ATOM 1648 O O . ALA A 1 196 ? 2.271 15.435 2.615 1.00 90.19 196 ALA A O 1
ATOM 1649 N N . ILE A 1 197 ? 3.791 14.613 1.198 1.00 89.81 197 ILE A N 1
ATOM 1650 C CA . ILE A 1 197 ? 3.115 15.150 0.011 1.00 89.81 197 ILE A CA 1
ATOM 1651 C C . ILE A 1 197 ? 1.777 14.422 -0.175 1.00 89.81 197 ILE A C 1
ATOM 1653 O O . ILE A 1 197 ? 1.722 13.194 -0.302 1.00 89.81 197 ILE A O 1
ATOM 1657 N N . ARG A 1 198 ? 0.690 15.203 -0.224 1.00 88.50 198 ARG A N 1
ATOM 1658 C CA . ARG A 1 198 ? -0.695 14.730 -0.403 1.00 88.50 198 ARG A CA 1
ATOM 1659 C C . ARG A 1 198 ? -1.087 14.598 -1.876 1.00 88.50 198 ARG A C 1
ATOM 1661 O O . ARG A 1 198 ? -2.201 14.931 -2.269 1.00 88.50 198 ARG A O 1
ATOM 1668 N N . GLU A 1 199 ? -0.165 14.105 -2.687 1.00 87.06 199 GLU A N 1
ATOM 1669 C CA . GLU A 1 199 ? -0.417 13.721 -4.072 1.00 87.06 199 GLU A CA 1
ATOM 1670 C C . GLU A 1 199 ? -0.330 12.207 -4.183 1.00 87.06 199 GLU A C 1
ATOM 1672 O O . GLU A 1 199 ? 0.501 11.582 -3.528 1.00 87.06 199 GLU A O 1
ATOM 1677 N N . GLU A 1 200 ? -1.208 11.623 -4.991 1.00 84.69 200 GLU A N 1
ATOM 1678 C CA . GLU A 1 200 ? -1.217 10.190 -5.246 1.00 84.69 200 GLU A CA 1
ATOM 1679 C C . GLU A 1 200 ? -0.084 9.808 -6.212 1.00 84.69 200 GLU A C 1
ATOM 1681 O O . GLU A 1 200 ? -0.119 10.215 -7.380 1.00 84.69 200 GLU A O 1
ATOM 1686 N N . PRO A 1 201 ? 0.919 9.033 -5.761 1.00 85.44 201 PRO A N 1
ATOM 1687 C CA . PRO A 1 201 ? 1.974 8.544 -6.633 1.00 85.44 201 PRO A CA 1
ATOM 1688 C C . PRO A 1 201 ? 1.411 7.421 -7.510 1.00 85.44 201 PRO A C 1
ATOM 1690 O O . PRO A 1 201 ? 0.868 6.438 -7.011 1.00 85.44 201 PRO A O 1
ATOM 1693 N N . SER A 1 202 ? 1.541 7.554 -8.830 1.00 83.62 202 SER A N 1
ATOM 1694 C CA . SER A 1 202 ? 1.068 6.553 -9.806 1.00 83.62 202 SER A CA 1
ATOM 1695 C C . SER A 1 202 ? 2.212 5.804 -10.496 1.00 83.62 202 SER A C 1
ATOM 1697 O O . SER A 1 202 ? 1.983 5.051 -11.449 1.00 83.62 202 SER A O 1
ATOM 1699 N N . LEU A 1 203 ? 3.454 6.034 -10.057 1.00 86.88 203 LEU A N 1
ATOM 1700 C CA . LEU A 1 203 ? 4.665 5.446 -10.630 1.00 86.88 203 LEU A CA 1
ATOM 1701 C C . LEU A 1 203 ? 5.391 4.519 -9.648 1.00 86.88 203 LEU A C 1
ATOM 1703 O O . LEU A 1 203 ? 6.547 4.170 -9.885 1.00 86.88 203 LEU A O 1
ATOM 1707 N N . TYR A 1 204 ? 4.721 4.099 -8.574 1.00 87.56 204 TYR A N 1
ATOM 1708 C CA . TYR A 1 204 ? 5.271 3.144 -7.618 1.00 87.56 204 TYR A CA 1
ATOM 1709 C C . TYR A 1 204 ? 5.615 1.787 -8.247 1.00 87.56 204 TYR A C 1
ATOM 1711 O O . TYR A 1 204 ? 5.190 1.469 -9.362 1.00 87.56 204 TYR A O 1
ATOM 1719 N N . LEU A 1 205 ? 6.379 0.970 -7.510 1.00 83.06 205 LEU A N 1
ATOM 1720 C CA . LEU A 1 205 ? 6.941 -0.292 -8.002 1.00 83.06 205 LEU A CA 1
ATOM 1721 C C . LEU A 1 205 ? 7.740 -0.063 -9.291 1.00 83.06 205 LEU A C 1
ATOM 1723 O O . LEU A 1 205 ? 8.743 0.636 -9.288 1.00 83.06 205 LEU A O 1
ATOM 1727 N N . ASN A 1 206 ? 7.296 -0.660 -10.386 1.00 87.06 206 ASN A N 1
ATOM 1728 C CA . ASN A 1 206 ? 7.895 -0.667 -11.713 1.00 87.06 206 ASN A CA 1
ATOM 1729 C C . ASN A 1 206 ? 7.013 0.073 -12.735 1.00 87.06 206 ASN A C 1
ATOM 1731 O O . ASN A 1 206 ? 7.328 0.087 -13.926 1.00 87.06 206 ASN A O 1
ATOM 1735 N N . HIS A 1 207 ? 5.939 0.749 -12.299 1.00 89.50 207 HIS A N 1
ATOM 1736 C CA . HIS A 1 207 ? 5.095 1.557 -13.190 1.00 89.50 207 HIS A CA 1
ATOM 1737 C C . HIS A 1 207 ? 5.836 2.759 -13.783 1.00 89.50 207 HIS A C 1
ATOM 1739 O O . HIS A 1 207 ? 5.421 3.268 -14.825 1.00 89.50 207 HIS A O 1
ATOM 1745 N N . TYR A 1 208 ? 6.934 3.197 -13.155 1.00 86.81 208 TYR A N 1
ATOM 1746 C CA . TYR A 1 208 ? 7.821 4.232 -13.692 1.00 86.81 208 TYR A CA 1
ATOM 1747 C C . TYR A 1 208 ? 8.653 3.767 -14.897 1.00 86.81 208 TYR A C 1
ATOM 1749 O O . TYR A 1 208 ? 9.138 4.607 -15.655 1.00 86.81 208 TYR A O 1
ATOM 1757 N N . MET A 1 209 ? 8.850 2.454 -15.074 1.00 86.19 209 MET A N 1
ATOM 1758 C CA . MET A 1 209 ? 9.686 1.919 -16.148 1.00 86.19 209 MET A CA 1
ATOM 1759 C C . MET A 1 209 ? 8.984 2.178 -17.490 1.00 86.19 209 MET A C 1
ATOM 1761 O O . MET A 1 209 ? 7.984 1.548 -17.793 1.00 86.19 209 MET A O 1
ATOM 1765 N N . HIS A 1 210 ? 9.493 3.103 -18.301 1.00 85.44 210 HIS A N 1
ATOM 1766 C CA . HIS A 1 210 ? 8.916 3.545 -19.582 1.00 85.44 210 HIS A CA 1
ATOM 1767 C C . HIS A 1 210 ? 7.598 4.356 -19.488 1.00 85.44 210 HIS A C 1
ATOM 1769 O O . HIS A 1 210 ? 6.561 3.839 -19.056 1.00 85.44 210 HIS A O 1
ATOM 1775 N N . PRO A 1 211 ? 7.599 5.624 -19.951 1.00 82.25 211 PRO A N 1
ATOM 1776 C CA . PRO A 1 211 ? 6.390 6.434 -20.025 1.00 82.25 211 PRO A CA 1
ATOM 1777 C C . PRO A 1 211 ? 5.471 5.938 -21.146 1.00 82.25 211 PRO A C 1
ATOM 1779 O O . PRO A 1 211 ? 5.899 5.753 -22.280 1.00 82.25 211 PRO A O 1
ATOM 1782 N N . TYR A 1 212 ? 4.185 5.784 -20.841 1.00 82.56 212 TYR A N 1
ATOM 1783 C CA . TYR A 1 212 ? 3.160 5.389 -21.805 1.00 82.56 212 TYR A CA 1
ATOM 1784 C C . TYR A 1 212 ? 1.933 6.289 -21.643 1.00 82.56 212 TYR A C 1
ATOM 1786 O O . TYR A 1 212 ? 1.436 6.477 -20.528 1.00 82.56 212 TYR A O 1
ATOM 1794 N N . LYS A 1 213 ? 1.469 6.889 -22.744 1.00 83.44 213 LYS A N 1
ATOM 1795 C CA . LYS A 1 213 ? 0.292 7.770 -22.738 1.00 83.44 213 LYS A CA 1
ATOM 1796 C C . LYS A 1 213 ? -0.982 6.929 -22.642 1.00 83.44 213 LYS A C 1
ATOM 1798 O O . LYS A 1 213 ? -1.067 5.883 -23.268 1.00 83.44 213 LYS A O 1
ATOM 1803 N N . GLY A 1 214 ? -1.971 7.393 -21.877 1.00 82.44 214 GLY A N 1
ATOM 1804 C CA . GLY A 1 214 ? -3.263 6.702 -21.756 1.00 82.44 214 GLY A CA 1
ATOM 1805 C C . GLY A 1 214 ? -3.243 5.437 -20.889 1.00 82.44 214 GLY A C 1
ATOM 1806 O O . GLY A 1 214 ? -4.068 4.555 -21.085 1.00 82.44 214 GLY A O 1
ATOM 1807 N N . LYS A 1 215 ? -2.308 5.325 -19.938 1.00 85.69 215 LYS A N 1
ATOM 1808 C CA . LYS A 1 215 ? -2.268 4.206 -18.983 1.00 85.69 215 LYS A CA 1
ATOM 1809 C C . LYS A 1 215 ? -3.364 4.309 -17.913 1.00 85.69 215 LYS A C 1
ATOM 1811 O O . LYS A 1 215 ? -3.755 5.410 -17.524 1.00 85.69 215 LYS A O 1
ATOM 1816 N N . PHE A 1 216 ? -3.789 3.162 -17.380 1.00 87.69 216 PHE A N 1
ATOM 1817 C CA . PHE A 1 216 ? -4.671 3.113 -16.215 1.00 87.69 216 PHE A CA 1
ATOM 1818 C C . PHE A 1 216 ? -4.030 3.725 -14.965 1.00 87.69 216 PHE A C 1
ATOM 1820 O O . PHE A 1 216 ? -2.805 3.767 -14.826 1.00 87.69 216 PHE A O 1
ATOM 1827 N N . HIS A 1 217 ? -4.876 4.121 -14.011 1.00 91.00 217 HIS A N 1
ATOM 1828 C CA . HIS A 1 217 ? -4.441 4.408 -12.650 1.00 91.00 217 HIS A CA 1
ATOM 1829 C C . HIS A 1 217 ? -4.194 3.085 -11.895 1.00 91.00 217 HIS A C 1
ATOM 1831 O O . HIS A 1 217 ? -5.156 2.337 -11.692 1.00 91.00 217 HIS A O 1
ATOM 1837 N N . PRO A 1 218 ? -2.959 2.765 -11.449 1.00 93.19 218 PRO A N 1
ATOM 1838 C CA . PRO A 1 218 ? -2.656 1.459 -10.853 1.00 93.19 218 PRO A CA 1
ATOM 1839 C C . PRO A 1 218 ? -3.529 1.105 -9.643 1.00 93.19 218 PRO A C 1
ATOM 1841 O O . PRO A 1 218 ? -4.017 -0.014 -9.525 1.00 93.19 218 PRO A O 1
ATOM 1844 N N . LYS A 1 219 ? -3.806 2.083 -8.772 1.00 92.69 219 LYS A N 1
ATOM 1845 C CA . LYS A 1 219 ? -4.636 1.892 -7.571 1.00 92.69 219 LYS A CA 1
ATOM 1846 C C . LYS A 1 219 ? -6.070 1.459 -7.894 1.00 92.69 219 LYS A C 1
ATOM 1848 O O . LYS A 1 219 ? -6.570 0.504 -7.308 1.00 92.69 219 LYS A O 1
ATOM 1853 N N . MET A 1 220 ? -6.685 2.103 -8.889 1.00 94.00 220 MET A N 1
ATOM 1854 C CA . MET A 1 220 ? -8.018 1.749 -9.383 1.00 94.00 220 MET A CA 1
ATOM 1855 C C . MET A 1 220 ? -8.031 0.319 -9.926 1.00 94.00 220 MET A C 1
ATOM 1857 O O . MET A 1 220 ? -8.910 -0.472 -9.592 1.00 94.00 220 MET A O 1
ATOM 1861 N N . VAL A 1 221 ? -7.025 -0.032 -10.730 1.00 95.19 221 VAL A N 1
ATOM 1862 C CA . VAL A 1 221 ? -6.886 -1.380 -11.293 1.00 95.19 221 VAL A CA 1
ATOM 1863 C C . VAL A 1 221 ? -6.751 -2.428 -10.192 1.00 95.19 221 VAL A C 1
ATOM 1865 O O . VAL A 1 221 ? -7.436 -3.448 -10.231 1.00 95.19 221 VAL A O 1
ATOM 1868 N N . LYS A 1 222 ? -5.933 -2.158 -9.174 1.00 95.81 222 LYS A N 1
ATOM 1869 C CA . LYS A 1 222 ? -5.765 -3.041 -8.018 1.00 95.81 222 LYS A CA 1
ATOM 1870 C C . LYS A 1 222 ? -7.073 -3.256 -7.251 1.00 95.81 222 LYS A C 1
ATOM 1872 O O . LYS A 1 222 ? -7.388 -4.395 -6.908 1.00 95.81 222 LYS A O 1
ATOM 1877 N N . ALA A 1 223 ? -7.870 -2.206 -7.037 1.00 96.12 223 ALA A N 1
ATOM 1878 C CA . ALA A 1 223 ? -9.187 -2.323 -6.403 1.00 96.12 223 ALA A CA 1
ATOM 1879 C C . ALA A 1 223 ? -10.150 -3.205 -7.213 1.00 96.12 223 ALA A C 1
ATOM 1881 O O . ALA A 1 223 ? -10.826 -4.071 -6.655 1.00 96.12 223 ALA A O 1
ATOM 1882 N N . LEU A 1 224 ? -10.181 -3.022 -8.536 1.00 96.44 224 LEU A N 1
ATOM 1883 C CA . LEU A 1 224 ? -10.996 -3.839 -9.436 1.00 96.44 224 LEU A CA 1
ATOM 1884 C C . LEU A 1 224 ? -10.540 -5.303 -9.437 1.00 96.44 224 LEU A C 1
ATOM 1886 O O . LEU A 1 224 ? -11.370 -6.206 -9.337 1.00 96.44 224 LEU A O 1
ATOM 1890 N N . LEU A 1 225 ? -9.229 -5.551 -9.464 1.00 97.38 225 LEU A N 1
ATOM 1891 C CA . LEU A 1 225 ? -8.671 -6.896 -9.333 1.00 97.38 225 LEU A CA 1
ATOM 1892 C C . LEU A 1 225 ? -9.034 -7.534 -7.990 1.00 97.38 225 LEU A C 1
ATOM 1894 O O . LEU A 1 225 ? -9.375 -8.709 -7.966 1.00 97.38 225 LEU A O 1
ATOM 1898 N N . ASN A 1 226 ? -9.023 -6.787 -6.884 1.00 97.19 226 ASN A N 1
ATOM 1899 C CA . ASN A 1 226 ? -9.473 -7.289 -5.582 1.00 97.19 226 ASN A CA 1
ATOM 1900 C C . ASN A 1 226 ? -10.958 -7.665 -5.571 1.00 97.19 226 ASN A C 1
ATOM 1902 O O . ASN A 1 226 ? -11.337 -8.660 -4.950 1.00 97.19 226 ASN A O 1
ATOM 1906 N N . TYR A 1 227 ? -11.793 -6.884 -6.256 1.00 96.19 227 TYR A N 1
ATOM 1907 C CA . TYR A 1 227 ? -13.219 -7.160 -6.385 1.00 96.19 227 TYR A CA 1
ATOM 1908 C C . TYR A 1 227 ? -13.490 -8.434 -7.203 1.00 96.19 227 TYR A C 1
ATOM 1910 O O . TYR A 1 227 ? -14.264 -9.296 -6.778 1.00 96.19 227 TYR A O 1
ATOM 1918 N N . VAL A 1 228 ? -12.823 -8.587 -8.351 1.00 96.62 228 VAL A N 1
ATOM 1919 C CA . VAL A 1 228 ? -13.006 -9.744 -9.244 1.00 96.62 228 VAL A CA 1
ATOM 1920 C C . VAL A 1 228 ? -12.317 -10.996 -8.685 1.00 96.62 228 VAL A C 1
ATOM 1922 O O . VAL A 1 228 ? -12.922 -12.068 -8.615 1.00 96.62 228 VAL A O 1
ATOM 1925 N N . TYR A 1 229 ? -11.078 -10.854 -8.214 1.00 96.31 229 TYR A N 1
ATOM 1926 C CA . TYR A 1 229 ? -10.214 -11.916 -7.697 1.00 96.31 229 TYR A CA 1
ATOM 1927 C C . TYR A 1 229 ? -9.838 -11.654 -6.229 1.00 96.31 229 TYR A C 1
ATOM 1929 O O . TYR A 1 229 ? -8.747 -11.160 -5.935 1.00 96.31 229 TYR A O 1
ATOM 1937 N N . PRO A 1 230 ? -10.686 -12.033 -5.255 1.00 92.44 230 PRO A N 1
ATOM 1938 C CA . PRO A 1 230 ? -10.383 -11.825 -3.834 1.00 92.44 230 PRO A CA 1
ATOM 1939 C C . PRO A 1 230 ? -9.316 -12.765 -3.265 1.00 92.44 230 PRO A C 1
ATOM 1941 O O . PRO A 1 230 ? -8.975 -12.683 -2.088 1.00 92.44 230 PRO A O 1
ATOM 1944 N N . LYS A 1 231 ? -8.819 -13.700 -4.076 1.00 92.38 231 LYS A N 1
ATOM 1945 C CA . LYS A 1 231 ? -7.781 -14.664 -3.711 1.00 92.38 231 LYS A CA 1
ATOM 1946 C C . LYS A 1 231 ? -6.594 -14.479 -4.651 1.00 92.38 231 LYS A C 1
ATOM 1948 O O . LYS A 1 231 ? -6.776 -14.070 -5.794 1.00 92.38 231 LYS A O 1
ATOM 1953 N N . SER A 1 232 ? -5.395 -14.837 -4.199 1.00 91.12 232 SER A N 1
ATOM 1954 C CA . SER A 1 232 ? -4.181 -14.915 -5.031 1.00 91.12 232 SER A CA 1
ATOM 1955 C C . SER A 1 232 ? -4.208 -16.138 -5.956 1.00 91.12 232 SER A C 1
ATOM 1957 O O . SER A 1 232 ? -3.382 -17.038 -5.843 1.00 91.12 232 SER A O 1
ATOM 1959 N N . LYS A 1 233 ? -5.254 -16.234 -6.778 1.00 93.50 233 LYS A N 1
ATOM 1960 C CA . LYS A 1 233 ? -5.451 -17.277 -7.782 1.00 93.50 233 LYS A CA 1
ATOM 1961 C C . LYS A 1 233 ? -6.462 -16.787 -8.812 1.00 93.50 233 LYS A C 1
ATOM 1963 O O . LYS A 1 233 ? -7.578 -16.416 -8.449 1.00 93.50 233 LYS A O 1
ATOM 1968 N N . GLY A 1 234 ? -6.091 -16.847 -10.081 1.00 95.38 234 GLY A N 1
ATOM 1969 C CA . GLY A 1 234 ? -6.928 -16.424 -11.198 1.00 95.38 234 GLY A CA 1
ATOM 1970 C C . GLY A 1 234 ? -6.072 -16.028 -12.392 1.00 95.38 234 GLY A C 1
ATOM 1971 O O . GLY A 1 234 ? -4.876 -15.799 -12.227 1.00 95.38 234 GLY A O 1
ATOM 1972 N N . ILE A 1 235 ? -6.698 -15.955 -13.568 1.00 96.69 235 ILE A N 1
ATOM 1973 C CA . ILE A 1 235 ? -6.053 -15.554 -14.821 1.00 96.69 235 ILE A CA 1
ATOM 1974 C C . ILE A 1 235 ? -6.696 -14.251 -15.296 1.00 96.69 235 ILE A C 1
ATOM 1976 O O . ILE A 1 235 ? -7.915 -14.166 -15.432 1.00 96.69 235 ILE A O 1
ATOM 1980 N N . VAL A 1 236 ? -5.880 -13.237 -15.557 1.00 97.19 236 VAL A N 1
ATOM 1981 C CA . VAL A 1 236 ? -6.292 -11.931 -16.075 1.00 97.19 236 VAL A CA 1
ATOM 1982 C C . VAL A 1 236 ? -5.845 -11.820 -17.527 1.00 97.19 236 VAL A C 1
ATOM 1984 O O . VAL A 1 236 ? -4.684 -12.079 -17.831 1.00 97.19 236 VAL A O 1
ATOM 1987 N N . LEU A 1 237 ? -6.753 -11.421 -18.418 1.00 97.19 237 LEU A N 1
ATOM 1988 C CA . LEU A 1 237 ? -6.444 -11.119 -19.814 1.00 97.19 237 LEU A CA 1
ATOM 1989 C C . LEU A 1 237 ? -6.546 -9.611 -20.044 1.00 97.19 237 LEU A C 1
ATOM 1991 O O . LEU A 1 237 ? -7.600 -9.028 -19.795 1.00 97.19 237 LEU A O 1
ATOM 1995 N N . ASP A 1 238 ? -5.474 -9.012 -20.556 1.00 96.81 238 ASP A N 1
ATOM 1996 C CA . ASP A 1 238 ? -5.477 -7.663 -21.117 1.00 96.81 238 ASP A CA 1
ATOM 1997 C C . ASP A 1 238 ? -5.267 -7.746 -22.633 1.00 96.81 238 ASP A C 1
ATOM 1999 O O . ASP A 1 238 ? -4.165 -8.030 -23.104 1.00 96.81 238 ASP A O 1
ATOM 2003 N N . ASN A 1 239 ? -6.327 -7.541 -23.415 1.00 95.44 239 ASN A N 1
ATOM 2004 C CA . ASN A 1 239 ? -6.247 -7.621 -24.873 1.00 95.44 239 ASN A CA 1
ATOM 2005 C C . ASN A 1 239 ? -5.703 -6.338 -25.534 1.00 95.44 239 ASN A C 1
ATOM 2007 O O . ASN A 1 239 ? -5.562 -6.317 -26.756 1.00 95.44 239 ASN A O 1
ATOM 2011 N N . PHE A 1 240 ? -5.400 -5.301 -24.742 1.00 94.69 240 PHE A N 1
ATOM 2012 C CA . PHE A 1 240 ? -4.740 -4.062 -25.160 1.00 94.69 240 PHE A CA 1
ATOM 2013 C C . PHE A 1 240 ? -3.721 -3.642 -24.092 1.00 94.69 240 PHE A C 1
ATOM 2015 O O . PHE A 1 240 ? -3.803 -2.560 -23.507 1.00 94.69 240 PHE A O 1
ATOM 2022 N N . ALA A 1 241 ? -2.765 -4.535 -23.821 1.00 93.94 241 ALA A N 1
ATOM 2023 C CA . ALA A 1 241 ? -1.932 -4.477 -22.624 1.00 93.94 241 ALA A CA 1
ATOM 2024 C C . ALA A 1 241 ? -1.084 -3.204 -22.505 1.00 93.94 241 ALA A C 1
ATOM 2026 O O . ALA A 1 241 ? -0.705 -2.823 -21.390 1.00 93.94 241 ALA A O 1
ATOM 2027 N N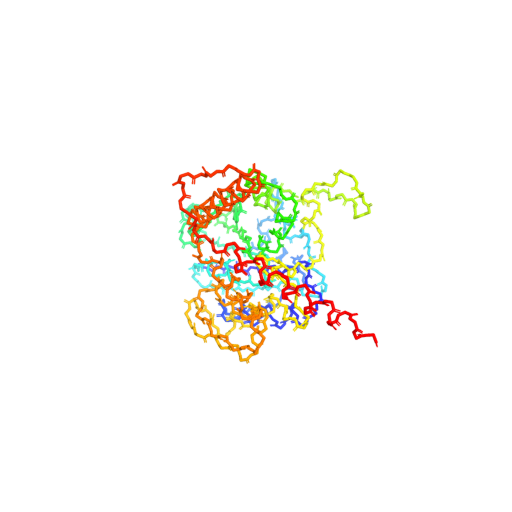 . GLY A 1 242 ? -0.754 -2.546 -23.624 1.00 93.62 242 GLY A N 1
ATOM 2028 C CA . GLY A 1 242 ? 0.109 -1.374 -23.635 1.00 93.62 242 GLY A CA 1
ATOM 2029 C C . GLY A 1 242 ? 1.386 -1.631 -22.834 1.00 93.62 242 GLY A C 1
ATOM 2030 O O . GLY A 1 242 ? 2.057 -2.649 -22.993 1.00 93.62 242 GLY A O 1
ATOM 2031 N N . SER A 1 243 ? 1.713 -0.720 -21.913 1.00 90.94 243 SER A N 1
ATOM 2032 C CA . SER A 1 243 ? 2.882 -0.872 -21.030 1.00 90.94 243 SER A CA 1
ATOM 2033 C C . SER A 1 243 ? 2.681 -1.789 -19.810 1.00 90.94 243 SER A C 1
ATOM 2035 O O . SER A 1 243 ? 3.572 -1.842 -18.959 1.00 90.94 243 SER A O 1
ATOM 2037 N N . GLY A 1 244 ? 1.536 -2.473 -19.703 1.00 94.50 244 GLY A N 1
ATOM 2038 C CA . GLY A 1 244 ? 1.315 -3.585 -18.776 1.00 94.50 244 GLY A CA 1
ATOM 2039 C C . GLY A 1 244 ? 0.718 -3.251 -17.407 1.00 94.50 244 GLY A C 1
ATOM 2040 O O . GLY A 1 244 ? 0.871 -4.058 -16.500 1.00 94.50 244 GLY A O 1
ATOM 2041 N N . THR A 1 245 ? 0.054 -2.104 -17.197 1.00 95.38 245 THR A N 1
ATOM 2042 C CA . THR A 1 245 ? -0.434 -1.711 -15.852 1.00 95.38 245 THR A CA 1
ATOM 2043 C C . THR A 1 245 ? -1.339 -2.764 -15.199 1.00 95.38 245 THR A C 1
ATOM 2045 O O . THR A 1 245 ? -1.147 -3.062 -14.021 1.00 95.38 245 THR A O 1
ATOM 2048 N N . LEU A 1 246 ? -2.280 -3.360 -15.947 1.00 96.12 246 LEU A N 1
ATOM 2049 C CA . LEU A 1 246 ? -3.143 -4.432 -15.433 1.00 96.12 246 LEU A CA 1
ATOM 2050 C C . LEU A 1 246 ? -2.349 -5.675 -15.034 1.00 96.12 246 LEU A C 1
ATOM 2052 O O . LEU A 1 246 ? -2.557 -6.220 -13.953 1.00 96.12 246 LEU A O 1
ATOM 2056 N N . LEU A 1 247 ? -1.413 -6.085 -15.885 1.00 96.00 247 LEU A N 1
ATOM 2057 C CA . LEU A 1 247 ? -0.601 -7.283 -15.688 1.00 96.00 247 LEU A CA 1
ATOM 2058 C C . LEU A 1 247 ? 0.375 -7.127 -14.517 1.00 96.00 247 LEU A C 1
ATOM 2060 O O . LEU A 1 247 ? 0.560 -8.060 -13.743 1.00 96.00 247 LEU A O 1
ATOM 2064 N N . VAL A 1 248 ? 0.935 -5.931 -14.336 1.00 95.31 248 VAL A N 1
ATOM 2065 C CA . VAL A 1 248 ? 1.801 -5.586 -13.203 1.00 95.31 248 VAL A CA 1
ATOM 2066 C C . VAL A 1 248 ? 1.048 -5.683 -11.878 1.00 95.31 248 VAL A C 1
ATOM 2068 O O . VAL A 1 248 ? 1.523 -6.332 -10.945 1.00 95.31 248 VAL A O 1
ATOM 2071 N N . GLU A 1 249 ? -0.141 -5.079 -11.787 1.00 95.62 249 GLU A N 1
ATOM 2072 C CA . GLU A 1 249 ? -0.957 -5.170 -10.572 1.00 95.62 249 GLU A CA 1
ATOM 2073 C C . GLU A 1 249 ? -1.436 -6.606 -10.324 1.00 95.62 249 GLU A C 1
ATOM 2075 O O . GLU A 1 249 ? -1.385 -7.074 -9.186 1.00 95.62 249 GLU A O 1
ATOM 2080 N N . ALA A 1 250 ? -1.811 -7.340 -11.378 1.00 95.69 250 ALA A N 1
ATOM 2081 C CA . ALA A 1 250 ? -2.178 -8.752 -11.295 1.00 95.69 250 ALA A CA 1
ATOM 2082 C C . ALA A 1 250 ? -1.026 -9.607 -10.741 1.00 95.69 250 ALA A C 1
ATOM 2084 O O . ALA A 1 250 ? -1.223 -10.338 -9.766 1.00 95.69 250 ALA A O 1
ATOM 2085 N N . ALA A 1 251 ? 0.188 -9.438 -11.272 1.00 94.06 251 ALA A N 1
ATOM 2086 C CA . ALA A 1 251 ? 1.386 -10.119 -10.789 1.00 94.06 251 ALA A CA 1
ATOM 2087 C C . ALA A 1 251 ? 1.669 -9.791 -9.312 1.00 94.06 251 ALA A C 1
ATOM 2089 O O . ALA A 1 251 ? 1.937 -10.695 -8.520 1.00 94.06 251 ALA A O 1
ATOM 2090 N N . SER A 1 252 ? 1.519 -8.523 -8.898 1.00 93.00 252 SER A N 1
ATOM 2091 C CA . SER A 1 252 ? 1.702 -8.111 -7.494 1.00 93.00 252 SER A CA 1
ATOM 2092 C C . SER A 1 252 ? 0.717 -8.780 -6.520 1.00 93.00 252 SER A C 1
ATOM 2094 O O . SER A 1 252 ? 1.014 -8.937 -5.334 1.00 93.00 252 SER A O 1
ATOM 2096 N N . LEU A 1 253 ? -0.453 -9.198 -7.016 1.00 94.00 253 LEU A N 1
ATOM 2097 C CA . LEU A 1 253 ? -1.502 -9.876 -6.254 1.00 94.00 253 LEU A CA 1
ATOM 2098 C C . LEU A 1 253 ? -1.405 -11.411 -6.315 1.00 94.00 253 LEU A C 1
ATOM 2100 O O . LEU A 1 253 ? -2.230 -12.091 -5.685 1.00 94.00 253 LEU A O 1
ATOM 2104 N N . GLY A 1 254 ? -0.417 -11.951 -7.037 1.00 93.44 254 GLY A N 1
ATOM 2105 C CA . GLY A 1 254 ? -0.239 -13.385 -7.274 1.00 93.44 254 GLY A CA 1
ATOM 2106 C C . GLY A 1 254 ? -1.261 -13.966 -8.253 1.00 93.44 254 GLY A C 1
ATOM 2107 O O . GLY A 1 254 ? -1.738 -15.079 -8.041 1.00 93.44 254 GLY A O 1
ATOM 2108 N N . LEU A 1 255 ? -1.668 -13.189 -9.257 1.00 95.50 255 LEU A N 1
ATOM 2109 C CA . LEU A 1 255 ? -2.532 -13.631 -10.352 1.00 95.50 255 LEU A CA 1
ATOM 2110 C C . LEU A 1 255 ? -1.695 -13.882 -11.610 1.00 95.50 255 LEU A C 1
ATOM 2112 O O . LEU A 1 255 ? -0.712 -13.181 -11.852 1.00 95.50 255 LEU A O 1
ATOM 2116 N N . ASP A 1 256 ? -2.130 -14.834 -12.430 1.00 95.19 256 ASP A N 1
ATOM 2117 C CA . ASP A 1 256 ? -1.533 -15.087 -13.737 1.00 95.19 256 ASP A CA 1
ATOM 2118 C C . ASP A 1 256 ? -2.053 -14.051 -14.741 1.00 95.19 256 ASP A C 1
ATOM 2120 O O . ASP A 1 256 ? -3.251 -13.767 -14.791 1.00 95.19 256 ASP A O 1
ATOM 2124 N N . GLY A 1 257 ? -1.162 -13.467 -15.542 1.00 95.44 257 GLY A N 1
ATOM 2125 C CA . GLY A 1 257 ? -1.498 -12.420 -16.507 1.00 95.44 257 GLY A CA 1
ATOM 2126 C C . GLY A 1 257 ? -1.176 -12.829 -17.941 1.00 95.44 257 GLY A C 1
ATOM 2127 O O . GLY A 1 257 ? -0.070 -13.283 -18.223 1.00 95.44 257 GLY A O 1
ATOM 2128 N N . LEU A 1 258 ? -2.122 -12.618 -18.855 1.00 97.06 258 LEU A N 1
ATOM 2129 C CA . LEU A 1 258 ? -1.948 -12.760 -20.300 1.00 97.06 258 LEU A CA 1
ATOM 2130 C C . LEU A 1 258 ? -2.187 -11.404 -20.966 1.00 97.06 258 LEU A C 1
ATOM 2132 O O . LEU A 1 258 ? -3.221 -10.777 -20.748 1.00 97.06 258 LEU A O 1
ATOM 2136 N N . GLY A 1 259 ? -1.228 -10.950 -21.769 1.00 96.81 259 GLY A N 1
ATOM 2137 C CA . GLY A 1 259 ? -1.283 -9.661 -22.455 1.00 96.81 259 GLY A CA 1
ATOM 2138 C C . GLY A 1 259 ? -1.193 -9.806 -23.965 1.00 96.81 259 GLY A C 1
ATOM 2139 O O . GLY A 1 259 ? -0.335 -10.536 -24.457 1.00 96.81 259 GLY A O 1
ATOM 2140 N N . VAL A 1 260 ? -2.030 -9.070 -24.693 1.00 96.81 260 VAL A N 1
ATOM 2141 C CA . VAL A 1 260 ? -1.917 -8.887 -26.144 1.00 96.81 260 VAL A CA 1
ATOM 2142 C C . VAL A 1 260 ? -1.655 -7.413 -26.427 1.00 96.81 260 VAL A C 1
ATOM 2144 O O . VAL A 1 260 ? -2.353 -6.542 -25.917 1.00 96.81 260 VAL A O 1
ATOM 2147 N N . GLU A 1 261 ? -0.627 -7.134 -27.222 1.00 95.56 261 GLU A N 1
ATOM 2148 C CA . GLU A 1 261 ? -0.241 -5.782 -27.619 1.00 95.56 261 GLU A CA 1
ATOM 2149 C C . GLU A 1 261 ? 0.464 -5.835 -28.980 1.00 95.56 261 GLU A C 1
ATOM 2151 O O . GLU A 1 261 ? 1.249 -6.746 -29.244 1.00 95.56 261 GLU A O 1
ATOM 2156 N N . ILE A 1 262 ? 0.164 -4.869 -29.851 1.00 95.50 262 ILE A N 1
ATOM 2157 C CA . ILE A 1 262 ? 0.715 -4.810 -31.209 1.00 95.50 262 ILE A CA 1
ATOM 2158 C C . ILE A 1 262 ? 2.095 -4.150 -31.234 1.00 95.50 262 ILE A C 1
ATOM 2160 O O . ILE A 1 262 ? 2.924 -4.495 -32.072 1.00 95.50 262 ILE A O 1
ATOM 2164 N N . ASN A 1 263 ? 2.359 -3.209 -30.324 1.00 92.19 263 ASN A N 1
ATOM 2165 C CA . ASN A 1 263 ? 3.635 -2.515 -30.233 1.00 92.19 263 ASN A CA 1
ATOM 2166 C C . ASN A 1 263 ? 4.699 -3.406 -29.552 1.00 92.19 263 ASN A C 1
ATOM 2168 O O . ASN A 1 263 ? 4.614 -3.640 -28.340 1.00 92.19 263 ASN A O 1
ATOM 2172 N N . PRO A 1 264 ? 5.762 -3.835 -30.265 1.00 93.06 264 PRO A N 1
ATOM 2173 C CA . PRO A 1 264 ? 6.770 -4.737 -29.704 1.00 93.06 264 PRO A CA 1
ATOM 2174 C C . PRO A 1 264 ? 7.539 -4.150 -28.513 1.00 93.06 264 PRO A C 1
ATOM 2176 O O . PRO A 1 264 ? 7.913 -4.880 -27.596 1.00 93.06 264 PRO A O 1
ATOM 2179 N N . LEU A 1 265 ? 7.755 -2.829 -28.489 1.00 92.94 265 LEU A N 1
ATOM 2180 C CA . LEU A 1 265 ? 8.397 -2.163 -27.355 1.00 92.94 265 LEU A CA 1
ATOM 2181 C C . LEU A 1 265 ? 7.496 -2.210 -26.118 1.00 92.94 265 LEU A C 1
ATOM 2183 O O . LEU A 1 265 ? 7.977 -2.442 -25.012 1.00 92.94 265 LEU A O 1
ATOM 2187 N N . SER A 1 266 ? 6.190 -2.018 -26.290 1.00 93.00 266 SER A N 1
ATOM 2188 C CA . SER A 1 266 ? 5.224 -2.112 -25.193 1.00 93.00 266 SER A CA 1
ATOM 2189 C C . SER A 1 266 ? 5.129 -3.537 -24.643 1.00 93.00 266 SER A C 1
ATOM 2191 O O . SER A 1 266 ? 5.164 -3.707 -23.424 1.00 93.00 266 SER A O 1
ATOM 2193 N N . VAL A 1 267 ? 5.155 -4.554 -25.515 1.00 94.62 267 VAL A N 1
ATOM 2194 C CA . VAL A 1 267 ? 5.273 -5.971 -25.120 1.00 94.62 267 VAL A CA 1
ATOM 2195 C C . VAL A 1 267 ? 6.536 -6.205 -24.286 1.00 94.62 267 VAL A C 1
ATOM 2197 O O . VAL A 1 267 ? 6.453 -6.755 -23.187 1.00 94.62 267 VAL A O 1
ATOM 2200 N N . LEU A 1 268 ? 7.702 -5.755 -24.767 1.00 95.12 268 LEU A N 1
ATOM 2201 C CA . LEU A 1 268 ? 8.965 -5.881 -24.036 1.00 95.12 268 LEU A CA 1
ATOM 2202 C C . LEU A 1 268 ? 8.879 -5.212 -22.660 1.00 95.12 268 LEU A C 1
ATOM 2204 O O . LEU A 1 268 ? 9.216 -5.832 -21.654 1.00 95.12 268 LEU A O 1
ATOM 2208 N N . MET A 1 269 ? 8.395 -3.970 -22.601 1.00 94.44 269 MET A N 1
ATOM 2209 C CA . MET A 1 269 ? 8.300 -3.224 -21.347 1.00 94.44 269 MET A CA 1
ATOM 2210 C C . MET A 1 269 ? 7.324 -3.861 -20.358 1.00 94.44 269 MET A C 1
ATOM 2212 O O . MET A 1 269 ? 7.643 -3.951 -19.175 1.00 94.44 269 MET A O 1
ATOM 2216 N N . SER A 1 270 ? 6.166 -4.327 -20.828 1.00 94.19 270 SER A N 1
ATOM 2217 C CA . SER A 1 270 ? 5.194 -5.054 -20.008 1.00 94.19 270 SER A CA 1
ATOM 2218 C C . SER A 1 270 ? 5.821 -6.313 -19.399 1.00 94.19 270 SER A C 1
ATOM 2220 O O . SER A 1 270 ? 5.758 -6.514 -18.184 1.00 94.19 270 SER A O 1
ATOM 2222 N N . ASN A 1 271 ? 6.527 -7.104 -20.215 1.00 94.38 271 ASN A N 1
ATOM 2223 C CA . ASN A 1 271 ? 7.237 -8.297 -19.760 1.00 94.38 271 ASN A CA 1
ATOM 2224 C C . ASN A 1 271 ? 8.328 -7.964 -18.738 1.00 94.38 271 ASN A C 1
ATOM 2226 O O . ASN A 1 271 ? 8.401 -8.615 -17.699 1.00 94.38 271 ASN A O 1
ATOM 2230 N N . VAL A 1 272 ? 9.168 -6.958 -18.998 1.00 94.00 272 VAL A N 1
ATOM 2231 C CA . VAL A 1 272 ? 10.232 -6.548 -18.066 1.00 94.00 272 VAL A CA 1
ATOM 2232 C C . VAL A 1 272 ? 9.643 -6.161 -16.714 1.00 94.00 272 VAL A C 1
ATOM 2234 O O . VAL A 1 272 ? 10.116 -6.648 -15.688 1.00 94.00 272 VAL A O 1
ATOM 2237 N N . LYS A 1 273 ? 8.579 -5.347 -16.701 1.00 93.81 273 LYS A N 1
ATOM 2238 C CA . LYS A 1 273 ? 7.899 -4.970 -15.459 1.00 93.81 273 LYS A CA 1
ATOM 2239 C C . LYS A 1 273 ? 7.350 -6.197 -14.737 1.00 93.81 273 LYS A C 1
ATOM 2241 O O . LYS A 1 273 ? 7.671 -6.412 -13.576 1.00 93.81 273 LYS A O 1
ATOM 2246 N N . CYS A 1 274 ? 6.552 -7.029 -15.400 1.00 93.19 274 CYS A N 1
ATOM 2247 C CA . CYS A 1 274 ? 5.928 -8.173 -14.733 1.00 93.19 274 CYS A CA 1
ATOM 2248 C C . CYS A 1 274 ? 6.978 -9.119 -14.129 1.00 93.19 274 CYS A C 1
ATOM 2250 O O . CYS A 1 274 ? 6.886 -9.466 -12.952 1.00 93.19 274 CYS A O 1
ATOM 2252 N N . HIS A 1 275 ? 8.031 -9.454 -14.881 1.00 90.31 275 HIS A N 1
ATOM 2253 C CA . HIS A 1 275 ? 9.095 -10.325 -14.382 1.00 90.31 275 HIS A CA 1
ATOM 2254 C C . HIS A 1 275 ? 9.910 -9.686 -13.250 1.00 90.31 275 HIS A C 1
ATOM 2256 O O . HIS A 1 275 ? 10.329 -10.397 -12.336 1.00 90.31 275 HIS A O 1
ATOM 2262 N N . SER A 1 276 ? 10.111 -8.362 -13.247 1.00 89.50 276 SER A N 1
ATOM 2263 C CA . SER A 1 276 ? 10.894 -7.690 -12.198 1.00 89.50 276 SER A CA 1
ATOM 2264 C C . SER A 1 276 ? 10.285 -7.828 -10.799 1.00 89.50 276 SER A C 1
ATOM 2266 O O . SER A 1 276 ? 10.986 -7.614 -9.816 1.00 89.50 276 SER A O 1
ATOM 2268 N N . ILE A 1 277 ? 8.995 -8.161 -10.692 1.00 87.12 277 ILE A N 1
ATOM 2269 C CA . ILE A 1 277 ? 8.313 -8.401 -9.409 1.00 87.12 277 ILE A CA 1
ATOM 2270 C C . ILE A 1 277 ? 8.708 -9.759 -8.821 1.00 87.12 277 ILE A C 1
ATOM 2272 O O . ILE A 1 277 ? 8.782 -9.910 -7.604 1.00 87.12 277 ILE A O 1
ATOM 2276 N N . THR A 1 278 ? 8.947 -10.750 -9.679 1.00 82.62 278 THR A N 1
ATOM 2277 C CA . THR A 1 278 ? 9.128 -12.151 -9.277 1.00 82.62 278 THR A CA 1
ATOM 2278 C C . THR A 1 278 ? 10.577 -12.622 -9.334 1.00 82.62 278 THR A C 1
ATOM 2280 O O . THR A 1 278 ? 10.897 -13.670 -8.776 1.00 82.62 278 THR A O 1
ATOM 2283 N N . ILE A 1 279 ? 11.458 -11.895 -10.029 1.00 88.75 279 ILE A N 1
ATOM 2284 C CA . ILE A 1 279 ? 12.876 -12.255 -10.127 1.00 88.75 279 ILE A CA 1
ATOM 2285 C C . ILE A 1 279 ? 13.545 -12.106 -8.746 1.00 88.75 279 ILE A C 1
ATOM 2287 O O . ILE A 1 279 ? 13.490 -11.026 -8.156 1.00 88.75 279 ILE A O 1
ATOM 2291 N N . PRO A 1 280 ? 14.232 -13.150 -8.239 1.00 91.31 280 PRO A N 1
ATOM 2292 C CA . PRO A 1 280 ? 15.029 -13.044 -7.022 1.00 91.31 280 PRO A CA 1
ATOM 2293 C C . PRO A 1 280 ? 16.137 -11.992 -7.154 1.00 91.31 280 PRO A C 1
ATOM 2295 O O . PRO A 1 280 ? 16.871 -11.966 -8.147 1.00 91.31 280 PRO A O 1
ATOM 2298 N N . LEU A 1 281 ? 16.266 -11.127 -6.145 1.00 88.94 281 LEU A N 1
ATOM 2299 C CA . LEU A 1 281 ? 17.187 -9.987 -6.166 1.00 88.94 281 LEU A CA 1
ATOM 2300 C C . LEU A 1 281 ? 18.653 -10.413 -6.343 1.00 88.94 281 LEU A C 1
ATOM 2302 O O . LEU A 1 281 ? 19.392 -9.776 -7.085 1.00 88.94 281 LEU A O 1
ATOM 2306 N N . ASP A 1 282 ? 19.069 -11.496 -5.692 1.00 92.44 282 ASP A N 1
ATOM 2307 C CA . ASP A 1 282 ? 20.409 -12.079 -5.802 1.00 92.44 282 ASP A CA 1
ATOM 2308 C C . ASP A 1 282 ? 20.730 -12.511 -7.240 1.00 92.44 282 ASP A C 1
ATOM 2310 O O . ASP A 1 282 ? 21.807 -12.212 -7.760 1.00 92.44 282 ASP A O 1
ATOM 2314 N N . LYS A 1 283 ? 19.764 -13.141 -7.920 1.00 93.56 283 LYS A N 1
ATOM 2315 C CA . LYS A 1 283 ? 19.908 -13.539 -9.325 1.00 93.56 283 LYS A CA 1
ATOM 2316 C C . LYS A 1 283 ? 19.996 -12.329 -10.244 1.00 93.56 283 LYS A C 1
ATOM 2318 O O . LYS A 1 283 ? 20.821 -12.328 -11.153 1.00 93.56 283 LYS A O 1
ATOM 2323 N N . LEU A 1 284 ? 19.172 -11.305 -10.004 1.00 90.75 284 LEU A N 1
ATOM 2324 C CA . LEU A 1 284 ? 19.208 -10.071 -10.788 1.00 90.75 284 LEU A CA 1
ATOM 2325 C C . LEU A 1 284 ? 20.558 -9.363 -10.646 1.00 90.75 284 LEU A C 1
ATOM 2327 O O . LEU A 1 284 ? 21.153 -8.989 -11.652 1.00 90.75 284 LEU A O 1
ATOM 2331 N N . LYS A 1 285 ? 21.064 -9.228 -9.415 1.00 91.25 285 LYS A N 1
ATOM 2332 C CA . LYS A 1 285 ? 22.378 -8.629 -9.146 1.00 91.25 285 LYS A CA 1
ATOM 2333 C C . LYS A 1 285 ? 23.490 -9.370 -9.868 1.00 91.25 285 LYS A C 1
ATOM 2335 O O . LYS A 1 285 ? 24.245 -8.756 -10.612 1.00 91.25 285 LYS A O 1
ATOM 2340 N N . LYS A 1 286 ? 23.528 -10.696 -9.722 1.00 94.56 286 LYS A N 1
ATOM 2341 C CA . LYS A 1 286 ? 24.518 -11.535 -10.397 1.00 94.56 286 LYS A CA 1
ATOM 2342 C C . LYS A 1 286 ? 24.467 -11.362 -11.918 1.00 94.56 286 LYS A C 1
ATOM 2344 O O . LYS A 1 286 ? 25.507 -11.176 -12.539 1.00 94.56 286 LYS A O 1
ATOM 2349 N N . ALA A 1 287 ? 23.271 -11.361 -12.506 1.00 93.75 287 ALA A N 1
ATOM 2350 C CA . ALA A 1 287 ? 23.105 -11.160 -13.944 1.00 93.75 287 ALA A CA 1
ATOM 2351 C C . ALA A 1 287 ? 23.591 -9.773 -14.402 1.00 93.75 287 ALA A C 1
ATOM 2353 O O . ALA A 1 287 ? 24.234 -9.663 -15.443 1.00 93.75 287 ALA A O 1
ATOM 2354 N N . ILE A 1 288 ? 23.322 -8.720 -13.621 1.00 92.06 288 ILE A N 1
ATOM 2355 C CA . ILE A 1 288 ? 23.821 -7.365 -13.901 1.00 92.06 288 ILE A CA 1
ATOM 2356 C C . ILE A 1 288 ? 25.350 -7.332 -13.823 1.00 92.06 288 ILE A C 1
ATOM 2358 O O . ILE A 1 288 ? 25.986 -6.810 -14.733 1.00 92.06 288 ILE A O 1
ATOM 2362 N N . GLU A 1 289 ? 25.951 -7.906 -12.780 1.00 94.81 289 GLU A N 1
ATOM 2363 C CA . GLU A 1 289 ? 27.409 -7.956 -12.620 1.00 94.81 289 GLU A CA 1
ATOM 2364 C C . GLU A 1 289 ? 28.094 -8.711 -13.764 1.00 94.81 289 GLU A C 1
ATOM 2366 O O . GLU A 1 289 ? 29.107 -8.253 -14.291 1.00 94.81 289 GLU A O 1
ATOM 2371 N N . GLU A 1 290 ? 27.547 -9.860 -14.162 1.00 95.44 290 GLU A N 1
ATOM 2372 C CA . GLU A 1 290 ? 28.047 -10.648 -15.291 1.00 95.44 290 GLU A CA 1
ATOM 2373 C C . GLU A 1 290 ? 27.940 -9.867 -16.604 1.00 95.44 290 GLU A C 1
ATOM 2375 O O . GLU A 1 290 ? 28.899 -9.826 -17.377 1.00 95.44 290 GLU A O 1
ATOM 2380 N N . TYR A 1 291 ? 26.811 -9.189 -16.829 1.00 93.38 291 TYR A N 1
ATOM 2381 C CA . TYR A 1 291 ? 26.599 -8.367 -18.017 1.00 93.38 291 TYR A CA 1
ATOM 2382 C C . TYR A 1 291 ? 27.545 -7.161 -18.070 1.00 93.38 291 TYR A C 1
ATOM 2384 O O . TYR A 1 291 ? 28.146 -6.904 -19.110 1.00 93.38 291 TYR A O 1
ATOM 2392 N N . VAL A 1 292 ? 27.729 -6.444 -16.958 1.00 93.44 292 VAL A N 1
ATOM 2393 C CA . VAL A 1 292 ? 28.657 -5.304 -16.883 1.00 93.44 292 VAL A CA 1
ATOM 2394 C C . VAL A 1 292 ? 30.089 -5.761 -17.150 1.00 93.44 292 VAL A C 1
ATOM 2396 O O . VAL A 1 292 ? 30.745 -5.182 -18.010 1.00 93.44 292 VAL A O 1
ATOM 2399 N N . LYS A 1 293 ? 30.546 -6.851 -16.516 1.00 92.81 293 LYS A N 1
ATOM 2400 C CA . LYS A 1 293 ? 31.881 -7.423 -16.768 1.00 92.81 293 LYS A CA 1
ATOM 2401 C C . LYS A 1 293 ? 32.068 -7.827 -18.228 1.00 92.81 293 LYS A C 1
ATOM 2403 O O . LYS A 1 293 ? 33.126 -7.588 -18.804 1.00 92.81 293 LYS A O 1
ATOM 2408 N N . MET A 1 294 ? 31.051 -8.442 -18.834 1.00 90.25 294 MET A N 1
ATOM 2409 C CA . MET A 1 294 ? 31.071 -8.777 -20.258 1.00 90.25 294 MET A CA 1
ATOM 2410 C C . MET A 1 294 ? 31.255 -7.510 -21.106 1.00 90.25 294 MET A C 1
ATOM 2412 O O . MET A 1 294 ? 32.159 -7.467 -21.933 1.00 90.25 294 MET A O 1
ATOM 2416 N N . VAL A 1 295 ? 30.457 -6.465 -20.867 1.00 88.38 295 VAL A N 1
ATOM 2417 C CA . VAL A 1 295 ? 30.544 -5.193 -21.604 1.00 88.38 295 VAL A CA 1
ATOM 2418 C C . VAL A 1 295 ? 31.904 -4.515 -21.412 1.00 88.38 295 VAL A C 1
ATOM 2420 O O . VAL A 1 295 ? 32.492 -4.058 -22.387 1.00 88.38 295 VAL A O 1
ATOM 2423 N N . GLU A 1 296 ? 32.440 -4.476 -20.192 1.00 89.38 296 GLU A N 1
ATOM 2424 C CA . GLU A 1 296 ? 33.765 -3.911 -19.903 1.00 89.38 296 GLU A CA 1
ATOM 2425 C C . GLU A 1 296 ? 34.878 -4.646 -20.660 1.00 89.38 296 GLU A C 1
ATOM 2427 O O . GLU A 1 296 ? 35.737 -4.011 -21.275 1.00 89.38 296 GLU A O 1
ATOM 2432 N N . ASN A 1 297 ? 34.843 -5.981 -20.671 1.00 86.88 297 ASN A N 1
ATOM 2433 C CA . ASN A 1 297 ? 35.807 -6.796 -21.410 1.00 86.88 297 ASN A CA 1
ATOM 2434 C C . ASN A 1 297 ? 35.740 -6.530 -22.919 1.00 86.88 297 ASN A C 1
ATOM 2436 O O . ASN A 1 297 ? 36.776 -6.372 -23.567 1.00 86.88 297 ASN A O 1
ATOM 2440 N N . GLU A 1 298 ? 34.530 -6.436 -23.465 1.00 83.94 298 GLU A N 1
ATOM 2441 C CA . GLU A 1 298 ? 34.283 -6.153 -24.881 1.00 83.94 298 GLU A CA 1
ATOM 2442 C C . GLU A 1 298 ? 34.739 -4.736 -25.272 1.00 83.94 298 GLU A C 1
ATOM 2444 O O . GLU A 1 298 ? 35.372 -4.548 -26.313 1.00 83.94 298 GLU A O 1
ATOM 2449 N N . ILE A 1 299 ? 34.510 -3.735 -24.414 1.00 84.69 299 ILE A N 1
ATOM 2450 C CA . ILE A 1 299 ? 35.011 -2.367 -24.616 1.00 84.69 299 ILE A CA 1
ATOM 2451 C C . ILE A 1 299 ? 36.543 -2.340 -24.590 1.00 84.69 299 ILE A C 1
ATOM 2453 O O . ILE A 1 299 ? 37.158 -1.764 -25.489 1.00 84.69 299 ILE A O 1
ATOM 2457 N N . ASN A 1 300 ? 37.170 -2.977 -23.597 1.00 83.31 300 ASN A N 1
ATOM 2458 C CA . ASN A 1 300 ? 38.630 -3.037 -23.489 1.00 83.31 300 ASN A CA 1
ATOM 2459 C C . ASN A 1 300 ? 39.249 -3.701 -24.723 1.00 83.31 300 ASN A C 1
ATOM 2461 O O . ASN A 1 300 ? 40.205 -3.179 -25.300 1.00 83.31 300 ASN A O 1
ATOM 2465 N N . TYR A 1 301 ? 38.658 -4.807 -25.183 1.00 79.25 301 TYR A N 1
ATOM 2466 C CA . TYR A 1 301 ? 39.083 -5.476 -26.405 1.00 79.25 301 TYR A CA 1
ATOM 2467 C C . TYR A 1 301 ? 38.960 -4.570 -27.634 1.00 79.25 301 TYR A C 1
ATOM 2469 O O . TYR A 1 301 ? 39.895 -4.486 -28.438 1.00 79.25 301 TYR A O 1
ATOM 2477 N N . PHE A 1 302 ? 37.828 -3.876 -27.778 1.00 78.56 302 PHE A N 1
ATOM 2478 C CA . PHE A 1 302 ? 37.594 -2.949 -28.878 1.00 78.56 302 PHE A CA 1
ATOM 2479 C C . PHE A 1 302 ? 38.647 -1.832 -28.914 1.00 78.56 302 PHE A C 1
ATOM 2481 O O . PHE A 1 302 ? 39.215 -1.558 -29.973 1.00 78.56 302 PHE A O 1
ATOM 2488 N N . VAL A 1 303 ? 38.955 -1.229 -27.761 1.00 82.38 303 VAL A N 1
ATOM 2489 C CA . VAL A 1 303 ? 39.967 -0.168 -27.632 1.00 82.38 303 VAL A CA 1
ATOM 2490 C C . VAL A 1 303 ? 41.366 -0.689 -27.976 1.00 82.38 303 VAL A C 1
ATOM 2492 O O . VAL A 1 303 ? 42.057 -0.079 -28.794 1.00 82.38 303 VAL A O 1
ATOM 2495 N N . SER A 1 304 ? 41.778 -1.836 -27.426 1.00 79.56 304 SER A N 1
ATOM 2496 C CA . SER A 1 304 ? 43.083 -2.449 -27.723 1.00 79.56 304 SER A CA 1
ATOM 2497 C C . SER A 1 304 ? 43.234 -2.816 -29.200 1.00 79.56 304 SER A C 1
ATOM 2499 O O . SER A 1 304 ? 44.263 -2.515 -29.809 1.00 79.56 304 SER A O 1
ATOM 2501 N N . SER A 1 305 ? 42.193 -3.401 -29.798 1.00 74.81 305 SER A N 1
ATOM 2502 C CA . SER A 1 305 ? 42.180 -3.767 -31.218 1.00 74.81 305 SER A CA 1
ATOM 2503 C C . SER A 1 305 ? 42.292 -2.538 -32.120 1.00 74.81 305 SER A C 1
ATOM 2505 O O . SER A 1 305 ? 43.026 -2.561 -33.107 1.00 74.81 305 SER A O 1
ATOM 2507 N N . ASN A 1 306 ? 41.609 -1.442 -31.770 1.00 76.38 306 ASN A N 1
ATOM 2508 C CA . ASN A 1 306 ? 41.682 -0.187 -32.518 1.00 76.38 306 ASN A CA 1
ATOM 2509 C C . ASN A 1 306 ? 43.068 0.480 -32.417 1.00 76.38 306 ASN A C 1
ATOM 2511 O O . ASN A 1 306 ? 43.491 1.156 -33.350 1.00 76.38 306 ASN A O 1
ATOM 2515 N N . ASN A 1 307 ? 43.802 0.231 -31.328 1.00 79.94 307 ASN A N 1
ATOM 2516 C CA . ASN A 1 307 ? 45.185 0.678 -31.129 1.00 79.94 307 ASN A CA 1
ATOM 2517 C C . ASN A 1 307 ? 46.236 -0.271 -31.750 1.00 79.94 307 ASN A C 1
ATOM 2519 O O . ASN A 1 307 ? 47.430 -0.121 -31.494 1.00 79.94 307 ASN A O 1
ATOM 2523 N N . GLY A 1 308 ? 45.818 -1.260 -32.549 1.00 73.38 308 GLY A N 1
ATOM 2524 C CA . GLY A 1 308 ? 46.716 -2.183 -33.254 1.00 73.38 308 GLY A CA 1
ATOM 2525 C C . GLY A 1 308 ? 47.255 -3.342 -32.407 1.00 73.38 308 GLY A C 1
ATOM 2526 O O . GLY A 1 308 ? 48.113 -4.090 -32.875 1.00 73.38 308 GLY A O 1
ATOM 2527 N N . GLN A 1 309 ? 46.760 -3.530 -31.179 1.00 69.50 309 GLN A N 1
ATOM 2528 C CA . GLN A 1 309 ? 47.154 -4.648 -30.320 1.00 69.50 309 GLN A CA 1
ATOM 2529 C C . GLN A 1 309 ? 46.251 -5.863 -30.578 1.00 69.50 309 GLN A C 1
ATOM 2531 O O . GLN A 1 309 ? 45.037 -5.800 -30.391 1.00 69.50 309 GLN A O 1
ATOM 2536 N N . LYS A 1 310 ? 46.836 -7.000 -30.981 1.00 61.22 310 LYS A N 1
ATOM 2537 C CA . LYS A 1 310 ? 46.120 -8.285 -31.059 1.00 61.22 310 LYS A CA 1
ATOM 2538 C C . LYS A 1 310 ? 46.074 -8.936 -29.678 1.00 61.22 310 LYS A C 1
ATOM 2540 O O . LYS A 1 310 ? 47.095 -9.403 -29.182 1.00 61.22 310 LYS A O 1
ATOM 2545 N N . LEU A 1 311 ? 44.887 -9.009 -29.083 1.00 62.91 311 LEU A N 1
ATOM 2546 C CA . LEU A 1 311 ? 44.646 -9.810 -27.881 1.00 62.91 311 LEU A CA 1
ATOM 2547 C C . LEU A 1 311 ? 44.440 -11.288 -28.264 1.00 62.91 311 LEU A C 1
ATOM 2549 O O . LEU A 1 311 ? 43.825 -11.590 -29.284 1.00 62.91 311 LEU A O 1
ATOM 2553 N N . LEU A 1 312 ? 44.940 -12.211 -27.434 1.00 62.84 312 LEU A N 1
ATOM 2554 C CA . LEU A 1 312 ? 44.798 -13.672 -27.609 1.00 62.84 312 LEU A CA 1
ATOM 2555 C C . LEU A 1 312 ? 43.376 -14.190 -27.318 1.00 62.84 312 LEU A C 1
ATOM 2557 O O . LEU A 1 312 ? 43.086 -15.368 -27.521 1.00 62.84 312 LEU A O 1
ATOM 2561 N N . ILE A 1 313 ? 42.496 -13.323 -26.816 1.00 61.97 313 ILE A N 1
ATOM 2562 C CA . ILE A 1 313 ? 41.129 -13.662 -26.424 1.00 61.97 313 ILE A CA 1
ATOM 2563 C C . ILE A 1 313 ? 40.219 -13.537 -27.649 1.00 61.97 313 ILE A C 1
ATOM 2565 O O . ILE A 1 313 ? 40.256 -12.540 -28.374 1.00 61.97 313 ILE A O 1
ATOM 2569 N N . LYS A 1 314 ? 39.411 -14.573 -27.890 1.00 61.12 314 LYS A N 1
ATOM 2570 C CA . LYS A 1 314 ? 38.444 -14.616 -28.989 1.00 61.12 314 LYS A CA 1
ATOM 2571 C C . LYS A 1 314 ? 37.210 -13.793 -28.612 1.00 61.12 314 LYS A C 1
ATOM 2573 O O . LYS A 1 314 ? 36.689 -13.939 -27.512 1.00 61.12 314 LYS A O 1
ATOM 2578 N N . ASN A 1 315 ? 36.770 -12.948 -29.536 1.00 62.88 315 ASN A N 1
ATOM 2579 C CA . ASN A 1 315 ? 35.632 -12.055 -29.363 1.00 62.88 315 ASN A CA 1
ATOM 2580 C C . ASN A 1 315 ? 34.316 -12.832 -29.163 1.00 62.88 315 ASN A C 1
ATOM 2582 O O . ASN A 1 315 ? 34.095 -13.825 -29.865 1.00 62.88 315 ASN A O 1
ATOM 2586 N N . SER A 1 316 ? 33.458 -12.392 -28.236 1.00 68.31 316 SER A N 1
ATOM 2587 C CA . SER A 1 316 ? 32.124 -12.975 -28.041 1.00 68.31 316 SER A CA 1
ATOM 2588 C C . SER A 1 316 ? 31.037 -12.274 -28.868 1.00 68.31 316 SER A C 1
ATOM 2590 O O . SER A 1 316 ? 29.997 -12.874 -29.145 1.00 68.31 316 SER A O 1
ATOM 2592 N N . LEU A 1 317 ? 31.296 -11.043 -29.327 1.00 70.69 317 LEU A N 1
ATOM 2593 C CA . LEU A 1 317 ? 30.373 -10.212 -30.096 1.00 70.69 317 LEU A CA 1
ATOM 2594 C C . LEU A 1 317 ? 30.916 -9.901 -31.497 1.00 70.69 317 LEU A C 1
ATOM 2596 O O . LEU A 1 317 ? 32.090 -9.617 -31.698 1.00 70.69 317 LEU A O 1
ATOM 2600 N N . ASP A 1 318 ? 30.051 -9.881 -32.508 1.00 76.62 318 ASP A N 1
ATOM 2601 C CA . ASP A 1 318 ? 30.461 -9.475 -33.855 1.00 76.62 318 ASP A CA 1
ATOM 2602 C C . ASP A 1 318 ? 30.504 -7.940 -33.966 1.00 76.62 318 ASP A C 1
ATOM 2604 O O . ASP A 1 318 ? 29.510 -7.280 -34.274 1.00 76.62 318 ASP A O 1
ATOM 2608 N N . HIS A 1 319 ? 31.673 -7.347 -33.710 1.00 72.94 319 HIS A N 1
ATOM 2609 C CA . HIS A 1 319 ? 31.858 -5.895 -33.803 1.00 72.94 319 HIS A CA 1
ATOM 2610 C C . HIS A 1 319 ? 31.585 -5.320 -35.201 1.00 72.94 319 HIS A C 1
ATOM 2612 O O . HIS A 1 319 ? 31.225 -4.144 -35.305 1.00 72.94 319 HIS A O 1
ATOM 2618 N N . ALA A 1 320 ? 31.788 -6.093 -36.275 1.00 75.62 320 ALA A N 1
ATOM 2619 C CA . ALA A 1 320 ? 31.516 -5.621 -37.630 1.00 75.62 320 ALA A CA 1
ATOM 2620 C C . ALA A 1 320 ? 30.006 -5.483 -37.834 1.00 75.62 320 ALA A C 1
ATOM 2622 O O . ALA A 1 320 ? 29.541 -4.418 -38.249 1.00 75.62 320 ALA A O 1
ATOM 2623 N N . LYS A 1 321 ? 29.254 -6.506 -37.418 1.00 81.50 321 LYS A N 1
ATOM 2624 C CA . LYS A 1 321 ? 27.792 -6.490 -37.404 1.00 81.50 321 LYS A CA 1
ATOM 2625 C C . LYS A 1 321 ? 27.234 -5.370 -36.524 1.00 81.50 321 LYS A C 1
ATOM 2627 O O . LYS A 1 321 ? 26.375 -4.625 -36.977 1.00 81.50 321 LYS A O 1
ATOM 2632 N N . ILE A 1 322 ? 27.773 -5.168 -35.317 1.00 79.69 322 ILE A N 1
ATOM 2633 C CA . ILE A 1 322 ? 27.344 -4.070 -34.427 1.00 79.69 322 ILE A CA 1
ATOM 2634 C C . ILE A 1 322 ? 27.579 -2.701 -35.084 1.00 79.69 322 ILE A C 1
ATOM 2636 O O . ILE A 1 322 ? 26.704 -1.837 -35.047 1.00 79.69 322 ILE A O 1
ATOM 2640 N N . LYS A 1 323 ? 28.742 -2.482 -35.717 1.00 79.50 323 LYS A N 1
ATOM 2641 C CA . LYS A 1 323 ? 29.020 -1.231 -36.449 1.00 79.50 323 LYS A CA 1
ATOM 2642 C C . LYS A 1 323 ? 28.066 -1.028 -37.623 1.00 79.50 323 LYS A C 1
ATOM 2644 O O . LYS A 1 323 ? 27.672 0.106 -37.896 1.00 79.50 323 LYS A O 1
ATOM 2649 N N . GLU A 1 324 ? 27.731 -2.096 -38.338 1.00 87.12 324 GLU A N 1
ATOM 2650 C CA . GLU A 1 324 ? 26.780 -2.056 -39.445 1.00 87.12 324 GLU A CA 1
ATOM 2651 C C . GLU A 1 324 ? 25.367 -1.712 -38.958 1.00 87.12 324 GLU A C 1
ATOM 2653 O O . GLU A 1 324 ? 24.757 -0.771 -39.470 1.00 87.12 324 GLU A O 1
ATOM 2658 N N . GLU A 1 325 ? 24.885 -2.397 -37.921 1.00 84.56 325 GLU A N 1
ATOM 2659 C CA . GLU A 1 325 ? 23.583 -2.151 -37.297 1.00 84.56 325 GLU A CA 1
ATOM 2660 C C . GLU A 1 325 ? 23.487 -0.730 -36.733 1.00 84.56 325 GLU A C 1
ATOM 2662 O O . GLU A 1 325 ? 22.506 -0.034 -36.994 1.00 84.56 325 GLU A O 1
ATOM 2667 N N . ALA A 1 326 ? 24.529 -0.242 -36.052 1.00 78.81 326 ALA A N 1
ATOM 2668 C CA . ALA A 1 326 ? 24.580 1.127 -35.544 1.00 78.81 326 ALA A CA 1
ATOM 2669 C C . ALA A 1 326 ? 24.508 2.167 -36.676 1.00 78.81 326 ALA A C 1
ATOM 2671 O O . ALA A 1 326 ? 23.746 3.131 -36.588 1.00 78.81 326 ALA A O 1
ATOM 2672 N N . ARG A 1 327 ? 25.253 1.966 -37.774 1.00 85.12 327 ARG A N 1
ATOM 2673 C CA . ARG A 1 327 ? 25.180 2.840 -38.961 1.00 85.12 327 ARG A CA 1
ATOM 2674 C C . ARG A 1 327 ? 23.797 2.815 -39.602 1.00 85.12 327 ARG A C 1
ATOM 2676 O O . ARG A 1 327 ? 23.320 3.856 -40.049 1.00 85.12 327 ARG A O 1
ATOM 2683 N N . ARG A 1 328 ? 23.167 1.642 -39.674 1.00 87.12 328 ARG A N 1
ATOM 2684 C CA . ARG A 1 328 ? 21.817 1.490 -40.219 1.00 87.12 328 ARG A CA 1
ATOM 2685 C C . ARG A 1 328 ? 20.789 2.219 -39.357 1.00 87.12 328 ARG A C 1
ATOM 2687 O O . ARG A 1 328 ? 20.020 3.006 -39.898 1.00 87.12 328 ARG A O 1
ATOM 2694 N N . ALA A 1 329 ? 20.832 2.022 -38.041 1.00 77.94 329 ALA A N 1
ATOM 2695 C C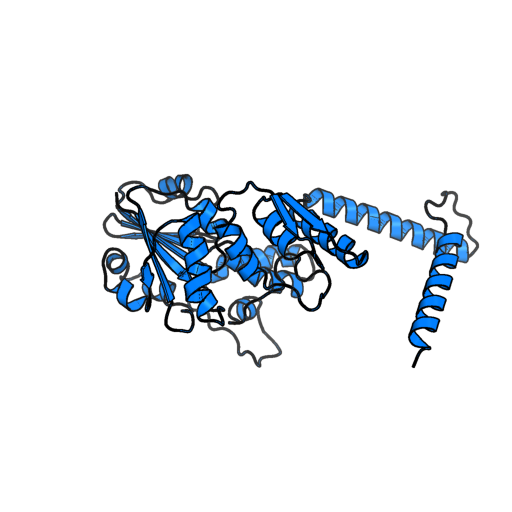A . ALA A 1 329 ? 19.947 2.694 -37.097 1.00 77.94 329 ALA A CA 1
ATOM 2696 C C . ALA A 1 329 ? 20.096 4.223 -37.167 1.00 77.94 329 ALA A C 1
ATOM 2698 O O . ALA A 1 329 ? 19.096 4.931 -37.231 1.00 77.94 329 ALA A O 1
ATOM 2699 N N . LEU A 1 330 ? 21.329 4.740 -37.240 1.00 76.88 330 LEU A N 1
ATOM 2700 C CA . LEU A 1 330 ? 21.588 6.176 -37.408 1.00 76.88 330 LEU A CA 1
ATOM 2701 C C . LEU A 1 330 ? 20.978 6.727 -38.703 1.00 76.88 330 LEU A C 1
ATOM 2703 O O . LEU A 1 330 ? 20.285 7.739 -38.659 1.00 76.88 330 LEU A O 1
ATOM 2707 N N . LYS A 1 331 ? 21.154 6.032 -39.836 1.00 82.62 331 LYS A N 1
ATOM 2708 C CA . LYS A 1 331 ? 20.534 6.423 -41.114 1.00 82.62 331 LYS A CA 1
ATOM 2709 C C . LYS A 1 331 ? 19.006 6.394 -41.061 1.00 82.62 331 LYS A C 1
ATOM 2711 O O . LYS A 1 331 ? 18.358 7.255 -41.649 1.00 82.62 331 LYS A O 1
ATOM 2716 N N . GLU A 1 332 ? 18.419 5.405 -40.389 1.00 81.38 332 GLU A N 1
ATOM 2717 C CA . GLU A 1 332 ? 16.965 5.317 -40.207 1.00 81.38 332 GLU A CA 1
ATOM 2718 C C . GLU A 1 332 ? 16.444 6.472 -39.334 1.00 81.38 332 GLU A C 1
ATOM 2720 O O . GLU A 1 332 ? 15.453 7.104 -39.699 1.00 81.38 332 GLU A O 1
ATOM 2725 N N . ILE A 1 333 ? 17.155 6.830 -38.258 1.00 73.06 333 ILE A N 1
ATOM 2726 C CA . ILE A 1 333 ? 16.837 7.983 -37.399 1.00 73.06 333 ILE A CA 1
ATOM 2727 C C . ILE A 1 333 ? 16.955 9.305 -38.171 1.00 73.06 333 ILE A C 1
ATOM 2729 O O . ILE A 1 333 ? 16.052 10.139 -38.097 1.00 73.06 333 ILE A O 1
ATOM 2733 N N . GLU A 1 334 ? 18.029 9.505 -38.939 1.00 76.44 334 GLU A N 1
ATOM 2734 C CA . GLU A 1 334 ? 18.205 10.683 -39.801 1.00 76.44 334 GLU A CA 1
ATOM 2735 C C . GLU A 1 334 ? 17.072 10.800 -40.827 1.00 76.44 334 GLU A C 1
ATOM 2737 O O . GLU A 1 334 ? 16.523 11.882 -41.028 1.00 76.44 334 GLU A O 1
ATOM 2742 N N . ARG A 1 335 ? 16.658 9.676 -41.426 1.00 75.31 335 ARG A N 1
ATOM 2743 C CA . ARG A 1 335 ? 15.545 9.638 -42.380 1.00 75.31 335 ARG A CA 1
ATOM 2744 C C . ARG A 1 335 ? 14.202 9.956 -41.723 1.00 75.31 335 ARG A C 1
ATOM 2746 O O . ARG A 1 335 ? 13.391 10.640 -42.335 1.00 75.31 335 ARG A O 1
ATOM 2753 N N . MET A 1 336 ? 13.962 9.487 -40.497 1.00 68.31 336 MET A N 1
ATOM 2754 C CA . MET A 1 336 ? 12.742 9.793 -39.737 1.00 68.31 336 MET A CA 1
ATOM 2755 C C . MET A 1 336 ? 12.690 11.257 -39.281 1.00 68.31 336 MET A C 1
ATOM 2757 O O . MET A 1 336 ? 11.625 11.863 -39.325 1.00 68.31 336 MET A O 1
ATOM 2761 N N . ASN A 1 337 ? 13.830 11.844 -38.906 1.00 64.75 337 ASN A N 1
ATOM 2762 C CA . ASN A 1 337 ? 13.932 13.255 -38.510 1.00 64.75 337 ASN A CA 1
ATOM 2763 C C . ASN A 1 337 ? 13.982 14.229 -39.706 1.00 64.75 337 ASN A C 1
ATOM 2765 O O . ASN A 1 337 ? 13.812 15.434 -39.523 1.00 64.75 337 ASN A O 1
ATOM 2769 N N . GLY A 1 338 ? 14.227 13.719 -40.918 1.00 54.03 338 GLY A N 1
ATOM 2770 C CA . GLY A 1 338 ? 14.241 14.475 -42.174 1.00 54.03 338 GLY A CA 1
ATOM 2771 C C . GLY A 1 338 ? 12.867 14.681 -42.825 1.00 54.03 338 GLY A C 1
ATOM 2772 O O . GLY A 1 338 ? 12.773 15.440 -43.786 1.00 54.03 338 GLY A O 1
ATOM 2773 N N . PHE A 1 339 ? 11.805 14.056 -42.308 1.00 42.84 339 PHE A N 1
ATOM 2774 C CA . PHE A 1 339 ? 10.424 14.416 -42.641 1.00 42.84 339 PHE A CA 1
ATOM 2775 C C . PHE A 1 339 ? 9.969 15.542 -41.702 1.00 42.84 339 PHE A C 1
ATOM 2777 O O . PHE A 1 339 ? 9.447 15.288 -40.617 1.00 42.84 339 PHE A O 1
ATOM 2784 N N . LYS A 1 340 ? 10.230 16.786 -42.112 1.00 42.22 340 LYS A N 1
ATOM 2785 C CA . LYS A 1 340 ? 9.544 17.974 -41.591 1.00 42.22 340 LYS A CA 1
ATOM 2786 C C . LYS A 1 340 ? 8.296 18.263 -42.406 1.00 42.22 340 LYS A C 1
ATOM 2788 O O . LYS A 1 340 ? 8.387 18.137 -43.648 1.00 42.22 340 LYS A O 1
#